Protein AF-A0A537J979-F1 (afdb_monomer)

Mean predicted aligned error: 10.22 Å

InterPro domains:
  IPR003607 HD/PDEase domain [SM00471] (38-173)
  IPR003607 HD/PDEase domain [cd00077] (43-182)
  IPR037522 HD-GYP domain [PF13487] (42-195)
  IPR037522 HD-GYP domain [PS51832] (20-208)
  IPR052020 Cyclic di-GMP and 3'3'-cGAMP-specific phosphodiesterases [PTHR45228] (37-205)

Radius of gyration: 20.62 Å; Cα contacts (8 Å, |Δi|>4): 229; chains: 1; bounding box: 74×44×61 Å

Sequence (208 aa):
MSSQHRKHREVADPQRDDSELDQPDLAEDIKHPVFSLEDEEMWLHNHGVVALTLRLARAVGMKEEELIHVRRGAFLHDIGMVGVPDEIIFKPDQLTEQEWGIVRRHPVFALDLLTTTGALTPALDIPYCHHEKWDGTGYPRGLKGEQIPLAARVFAVVDVWCALRSARPHRAAWSVEEAREYVYHHAGTHFDPRIVEVFLAMVSEEGS

pLDDT: mean 80.19, std 23.38, range [30.36, 98.75]

Structure (mmCIF, N/CA/C/O backbone):
data_AF-A0A537J979-F1
#
_entry.id   AF-A0A537J979-F1
#
loop_
_atom_site.group_PDB
_atom_site.id
_atom_site.type_symbol
_atom_site.label_atom_id
_atom_site.label_alt_id
_atom_site.label_comp_id
_atom_site.label_asym_id
_atom_site.label_entity_id
_atom_site.label_seq_id
_atom_site.pdbx_PDB_ins_code
_atom_site.Cartn_x
_atom_site.Cartn_y
_atom_site.Cartn_z
_atom_site.occupancy
_atom_site.B_iso_or_equiv
_atom_site.auth_seq_id
_atom_site.auth_comp_id
_atom_site.auth_asym_id
_atom_site.auth_atom_id
_atom_site.pdbx_PDB_model_num
ATOM 1 N N . MET A 1 1 ? 55.749 -16.249 41.367 1.00 39.12 1 MET A N 1
ATOM 2 C CA . MET A 1 1 ? 54.977 -17.464 41.023 1.00 39.12 1 MET A CA 1
ATOM 3 C C . MET A 1 1 ? 53.509 -17.153 41.299 1.00 39.12 1 MET A C 1
ATOM 5 O O . MET A 1 1 ? 53.069 -17.290 42.424 1.00 39.12 1 MET A O 1
ATOM 9 N N . SER A 1 2 ? 52.857 -16.340 40.468 1.00 35.66 2 SER A N 1
ATOM 10 C CA . SER A 1 2 ? 52.092 -16.735 39.273 1.00 35.66 2 SER A CA 1
ATOM 11 C C . SER A 1 2 ? 51.080 -17.846 39.565 1.00 35.66 2 SER A C 1
ATOM 13 O O . SER A 1 2 ? 51.447 -19.015 39.586 1.00 35.66 2 SER A O 1
ATOM 15 N N . SER A 1 3 ? 49.818 -17.475 39.786 1.00 34.44 3 SER A N 1
ATOM 16 C CA . SER A 1 3 ? 48.687 -18.363 39.522 1.00 34.44 3 SER A CA 1
ATOM 17 C C . SER A 1 3 ? 47.476 -17.527 39.124 1.00 34.44 3 SER A C 1
ATOM 19 O O . SER A 1 3 ? 46.943 -16.728 39.893 1.00 34.44 3 SER A O 1
ATOM 21 N N . GLN A 1 4 ? 47.134 -17.668 37.851 1.00 34.38 4 GLN A N 1
ATOM 22 C CA . GLN A 1 4 ? 46.054 -17.016 37.136 1.00 34.38 4 GLN A CA 1
ATOM 23 C C . GLN A 1 4 ? 44.709 -17.544 37.648 1.00 34.38 4 GLN A C 1
ATOM 25 O O . GLN A 1 4 ? 44.438 -18.736 37.536 1.00 34.38 4 GLN A O 1
ATOM 30 N N . HIS A 1 5 ? 43.829 -16.667 38.133 1.00 36.22 5 HIS A N 1
ATOM 31 C CA . HIS A 1 5 ? 42.400 -16.978 38.156 1.00 36.22 5 HIS A CA 1
ATOM 32 C C . HIS A 1 5 ? 41.824 -16.658 36.777 1.00 36.22 5 HIS A C 1
ATOM 34 O O . HIS A 1 5 ? 41.672 -15.508 36.363 1.00 36.22 5 HIS A O 1
ATOM 40 N N . ARG A 1 6 ? 41.630 -17.741 36.027 1.00 36.75 6 ARG A N 1
ATOM 41 C CA . ARG A 1 6 ? 41.100 -17.807 34.670 1.00 36.75 6 ARG A CA 1
ATOM 42 C C . ARG A 1 6 ? 39.688 -17.214 34.666 1.00 36.75 6 ARG A C 1
ATOM 44 O O . ARG A 1 6 ? 38.816 -17.695 35.382 1.00 36.75 6 ARG A O 1
ATOM 51 N N . LYS A 1 7 ? 39.477 -16.180 33.849 1.00 36.34 7 LYS A N 1
ATOM 52 C CA . LYS A 1 7 ? 38.147 -15.673 33.493 1.00 36.34 7 LYS A CA 1
ATOM 53 C C . LYS A 1 7 ? 37.313 -16.846 32.971 1.00 36.34 7 LYS A C 1
ATOM 55 O O . LYS A 1 7 ? 37.733 -17.503 32.016 1.00 36.34 7 LYS A O 1
ATOM 60 N N . HIS A 1 8 ? 36.161 -17.102 33.587 1.00 33.25 8 HIS A N 1
ATOM 61 C CA . HIS A 1 8 ? 35.121 -17.917 32.973 1.00 33.25 8 HIS A CA 1
ATOM 62 C C . HIS A 1 8 ? 34.686 -17.193 31.698 1.00 33.25 8 HIS A C 1
ATOM 64 O O . HIS A 1 8 ? 34.059 -16.139 31.741 1.00 33.25 8 HIS A O 1
ATOM 70 N N . ARG A 1 9 ? 35.138 -17.718 30.561 1.00 33.00 9 ARG A N 1
ATOM 71 C CA . ARG A 1 9 ? 34.639 -17.367 29.239 1.00 33.00 9 ARG A CA 1
ATOM 72 C C . ARG A 1 9 ? 33.310 -18.096 29.125 1.00 33.00 9 ARG A C 1
ATOM 74 O O . ARG A 1 9 ? 33.301 -19.320 29.022 1.00 33.00 9 ARG A O 1
ATOM 81 N N . GLU A 1 10 ? 32.226 -17.349 29.269 1.00 33.56 10 GLU A N 1
ATOM 82 C CA . GLU A 1 10 ? 30.882 -17.826 28.982 1.00 33.56 10 GLU A CA 1
ATOM 83 C C . GLU A 1 10 ? 30.890 -18.352 27.545 1.00 33.56 10 GLU A C 1
ATOM 85 O O . GLU A 1 10 ? 31.301 -17.667 26.604 1.00 33.56 10 GLU A O 1
ATOM 90 N N . VAL A 1 11 ? 30.620 -19.646 27.423 1.00 36.25 11 VAL A N 1
ATOM 91 C CA . VAL A 1 11 ? 30.586 -20.350 26.150 1.00 36.25 11 VAL A CA 1
ATOM 92 C C . VAL A 1 11 ? 29.282 -19.919 25.498 1.00 36.25 11 VAL A C 1
ATOM 94 O O . VAL A 1 11 ? 28.222 -20.162 26.062 1.00 36.25 11 VAL A O 1
ATOM 97 N N . ALA A 1 12 ? 29.377 -19.226 24.362 1.00 37.94 12 ALA A N 1
ATOM 98 C CA . ALA A 1 12 ? 28.220 -18.898 23.545 1.00 37.94 12 ALA A CA 1
ATOM 99 C C . ALA A 1 12 ? 27.468 -20.195 23.223 1.00 37.94 12 ALA A C 1
ATOM 101 O O . ALA A 1 12 ? 28.061 -21.134 22.686 1.00 37.94 12 ALA A O 1
ATOM 102 N N . ASP A 1 13 ? 26.201 -20.244 23.623 1.00 32.50 13 ASP A N 1
ATOM 103 C CA . ASP A 1 13 ? 25.286 -21.340 23.344 1.00 32.50 13 ASP A CA 1
ATOM 104 C C . ASP A 1 13 ? 25.097 -21.454 21.819 1.00 32.50 13 ASP A C 1
ATOM 106 O O . ASP A 1 13 ? 24.607 -20.506 21.200 1.00 32.50 13 ASP A O 1
ATOM 110 N N . PRO A 1 14 ? 25.515 -22.562 21.180 1.00 34.84 14 PRO A N 1
ATOM 111 C CA . PRO A 1 14 ? 25.447 -22.725 19.731 1.00 34.84 14 PRO A CA 1
ATOM 112 C C . PRO A 1 14 ? 24.029 -23.065 19.236 1.00 34.84 14 PRO A C 1
ATOM 114 O O . PRO A 1 14 ? 23.877 -23.480 18.089 1.00 34.84 14 PRO A O 1
ATOM 117 N N . GLN A 1 15 ? 23.003 -22.918 20.084 1.00 33.81 15 GLN A N 1
ATOM 118 C CA . GLN A 1 15 ? 21.596 -23.142 19.745 1.00 33.81 15 GLN A CA 1
ATOM 119 C C . GLN A 1 15 ? 20.701 -21.915 19.973 1.00 33.81 15 GLN A C 1
ATOM 121 O O . GLN A 1 15 ? 19.491 -22.073 20.139 1.00 33.81 15 GLN A O 1
ATOM 126 N N . ARG A 1 16 ? 21.251 -20.690 19.947 1.00 37.56 16 ARG A N 1
ATOM 127 C CA . ARG A 1 16 ? 20.397 -19.522 19.693 1.00 37.56 16 ARG A CA 1
ATOM 128 C C . ARG A 1 16 ? 19.875 -19.623 18.267 1.00 37.56 16 ARG A C 1
ATOM 130 O O . ARG A 1 16 ? 20.612 -19.486 17.298 1.00 37.56 16 ARG A O 1
ATOM 137 N N . ASP A 1 17 ? 18.607 -19.980 18.191 1.00 30.36 17 ASP A N 1
ATOM 138 C CA . ASP A 1 17 ? 17.807 -19.954 16.989 1.00 30.36 17 ASP A CA 1
ATOM 139 C C . ASP A 1 17 ? 17.636 -18.489 16.565 1.00 30.36 17 ASP A C 1
ATOM 141 O O . ASP A 1 17 ? 16.777 -17.778 17.076 1.00 30.36 17 ASP A O 1
ATOM 145 N N . ASP A 1 18 ? 18.504 -18.023 15.668 1.00 31.92 18 ASP A N 1
ATOM 146 C CA . ASP A 1 18 ? 18.445 -16.682 15.072 1.00 31.92 18 ASP A CA 1
ATOM 147 C C . ASP A 1 18 ? 17.274 -16.545 14.056 1.00 31.92 18 ASP A C 1
ATOM 149 O O . ASP A 1 18 ? 17.246 -15.604 13.264 1.00 31.92 18 ASP A O 1
ATOM 153 N N . SER A 1 19 ? 16.307 -17.480 14.035 1.00 33.06 19 SER A N 1
ATOM 154 C CA . SER A 1 19 ? 15.141 -17.449 13.132 1.00 33.06 19 SER A CA 1
ATOM 155 C C . SER A 1 19 ? 13.975 -16.575 13.607 1.00 33.06 19 SER A C 1
ATOM 157 O O . SER A 1 19 ? 13.071 -16.296 12.820 1.00 33.06 19 SER A O 1
ATOM 159 N N . GLU A 1 20 ? 14.032 -16.036 14.826 1.00 30.78 20 GLU A N 1
ATOM 160 C CA . GLU A 1 20 ? 13.250 -14.858 15.219 1.00 30.78 20 GLU A CA 1
ATOM 161 C C . GLU A 1 20 ? 14.076 -13.589 14.966 1.00 30.78 20 GLU A C 1
ATOM 163 O O . GLU A 1 20 ? 14.416 -12.830 15.874 1.00 30.78 20 GLU A O 1
ATOM 168 N N . LEU A 1 21 ? 14.404 -13.337 13.696 1.00 32.88 21 LEU A N 1
ATOM 169 C CA . LEU A 1 21 ? 14.590 -11.963 13.242 1.00 32.88 21 LEU A CA 1
ATOM 170 C C . LEU A 1 21 ? 13.242 -11.271 13.420 1.00 32.88 21 LEU A C 1
ATOM 172 O O . LEU A 1 21 ? 12.380 -11.381 12.551 1.00 32.88 21 LEU A O 1
ATOM 176 N N . ASP A 1 22 ? 13.081 -10.676 14.604 1.00 33.38 22 ASP A N 1
ATOM 177 C CA . ASP A 1 22 ? 12.155 -9.617 14.999 1.00 33.38 22 ASP A CA 1
ATOM 178 C C . ASP A 1 22 ? 11.393 -9.102 13.776 1.00 33.38 22 ASP A C 1
ATOM 180 O O . ASP A 1 22 ? 11.873 -8.230 13.048 1.00 33.38 22 ASP A O 1
ATOM 184 N N . GLN A 1 23 ? 10.272 -9.757 13.448 1.00 36.69 23 GLN A N 1
ATOM 185 C CA . GLN A 1 23 ? 9.458 -9.343 12.317 1.00 36.69 23 GLN A CA 1
ATOM 186 C C . GLN A 1 23 ? 8.954 -7.964 12.713 1.00 36.69 23 GLN A C 1
ATOM 188 O O . GLN A 1 23 ? 8.182 -7.897 13.672 1.00 36.69 23 GLN A O 1
ATOM 193 N N . PRO A 1 24 ? 9.357 -6.865 12.048 1.00 38.88 24 PRO A N 1
ATOM 194 C CA . PRO A 1 24 ? 8.666 -5.623 12.296 1.00 38.88 24 PRO A CA 1
ATOM 195 C C . PRO A 1 24 ? 7.226 -5.910 11.886 1.00 38.88 24 PRO A C 1
ATOM 197 O O . PRO A 1 24 ? 6.953 -6.191 10.713 1.00 38.88 24 PRO A O 1
ATOM 200 N N . ASP A 1 25 ? 6.313 -5.931 12.855 1.00 40.84 25 ASP A N 1
ATOM 201 C CA . ASP A 1 25 ? 4.906 -5.823 12.536 1.00 40.84 25 ASP A CA 1
ATOM 202 C C . ASP A 1 25 ? 4.795 -4.470 11.843 1.00 40.84 25 ASP A C 1
ATOM 204 O O . ASP A 1 25 ? 4.793 -3.425 12.485 1.00 40.84 25 ASP A O 1
ATOM 208 N N . LEU A 1 26 ? 4.793 -4.478 10.508 1.00 43.28 26 LEU A N 1
ATOM 209 C CA . LEU A 1 26 ? 4.635 -3.285 9.681 1.00 43.28 26 LEU A CA 1
ATOM 210 C C . LEU A 1 26 ? 3.313 -2.564 10.015 1.00 43.28 26 LEU A C 1
ATOM 212 O O . LEU A 1 26 ? 3.092 -1.454 9.546 1.00 43.28 26 LEU A O 1
ATOM 216 N N . ALA A 1 27 ? 2.434 -3.155 10.839 1.00 39.22 27 ALA A N 1
ATOM 217 C CA . ALA A 1 27 ? 1.344 -2.433 11.474 1.00 39.22 27 ALA A CA 1
ATOM 218 C C . ALA A 1 27 ? 1.833 -1.382 12.489 1.00 39.22 27 ALA A C 1
ATOM 220 O O . ALA A 1 27 ? 1.278 -0.293 12.499 1.00 39.22 27 ALA A O 1
ATOM 221 N N . GLU A 1 28 ? 2.887 -1.613 13.285 1.00 37.78 28 GLU A N 1
ATOM 222 C CA . GLU A 1 28 ? 3.442 -0.603 14.212 1.00 37.78 28 GLU A CA 1
ATOM 223 C C . GLU A 1 28 ? 3.955 0.654 13.497 1.00 37.78 28 GLU A C 1
ATOM 225 O O . GLU A 1 28 ? 4.017 1.738 14.086 1.00 37.78 28 GLU A O 1
ATOM 230 N N . ASP A 1 29 ? 4.240 0.532 12.200 1.00 43.81 29 ASP A N 1
ATOM 231 C CA . ASP A 1 29 ? 4.679 1.623 11.342 1.00 43.81 29 ASP A CA 1
ATOM 232 C C . ASP A 1 29 ? 3.579 2.662 11.040 1.00 43.81 29 ASP A C 1
ATOM 234 O O . ASP A 1 29 ? 3.899 3.711 10.477 1.00 43.81 29 ASP A O 1
ATOM 238 N N . ILE A 1 30 ? 2.343 2.444 11.514 1.00 43.75 30 ILE A N 1
ATOM 239 C CA . ILE A 1 30 ? 1.224 3.402 11.455 1.00 43.75 30 ILE A CA 1
ATOM 240 C C . ILE A 1 30 ? 1.407 4.593 12.435 1.00 43.75 30 ILE A C 1
ATOM 242 O O . ILE A 1 30 ? 0.641 5.557 12.433 1.00 43.75 30 ILE A O 1
ATOM 246 N N . LYS A 1 31 ? 2.451 4.577 13.275 1.00 38.97 31 LYS A N 1
ATOM 247 C CA . LYS A 1 31 ? 2.727 5.635 14.266 1.00 38.97 31 LYS A CA 1
ATOM 248 C C . LYS A 1 31 ? 3.370 6.924 13.732 1.00 38.97 31 LYS A C 1
ATOM 250 O O . LYS A 1 31 ? 3.677 7.795 14.542 1.00 38.97 31 LYS A O 1
ATOM 255 N N . HIS A 1 32 ? 3.566 7.098 12.424 1.00 43.00 32 HIS A N 1
ATOM 256 C CA . HIS A 1 32 ? 3.989 8.395 11.875 1.00 43.00 32 HIS A CA 1
ATOM 257 C C . HIS A 1 32 ? 3.046 8.891 10.768 1.00 43.00 32 HIS A C 1
ATOM 259 O O . HIS A 1 32 ? 2.531 8.090 9.996 1.00 43.00 32 HIS A O 1
ATOM 265 N N . PRO A 1 33 ? 2.730 10.199 10.758 1.00 43.09 33 PRO A N 1
ATOM 266 C CA . PRO A 1 33 ? 1.351 10.655 10.738 1.00 43.09 33 PRO A CA 1
ATOM 267 C C . PRO A 1 33 ? 0.894 11.052 9.340 1.00 43.09 33 PRO A C 1
ATOM 269 O O . PRO A 1 33 ? 1.515 11.858 8.657 1.00 43.09 33 PRO A O 1
ATOM 272 N N . VAL A 1 34 ? -0.307 10.610 8.995 1.00 43.41 34 VAL A N 1
ATOM 273 C CA . VAL A 1 34 ? -1.046 11.055 7.809 1.00 43.41 34 VAL A CA 1
ATOM 274 C C . VAL A 1 34 ? -1.435 12.549 7.871 1.00 43.41 34 VAL A C 1
ATOM 276 O O . VAL A 1 34 ? -1.883 13.115 6.878 1.00 43.41 34 VAL A O 1
ATOM 279 N N . PHE A 1 35 ? -1.237 13.239 9.004 1.00 39.31 35 PHE A N 1
ATOM 280 C CA . PHE A 1 35 ? -1.737 14.608 9.215 1.00 39.31 35 PHE A CA 1
ATOM 281 C C . PHE A 1 35 ? -0.750 15.591 9.857 1.00 39.31 35 PHE A C 1
ATOM 283 O O . PHE A 1 35 ? -1.158 16.451 10.632 1.00 39.31 35 PHE A O 1
ATOM 290 N N . SER A 1 36 ? 0.531 15.539 9.489 1.00 34.84 36 SER A N 1
ATOM 291 C CA . SER A 1 36 ? 1.443 16.671 9.713 1.00 34.84 36 SER A CA 1
ATOM 292 C C . SER A 1 36 ? 1.790 17.324 8.374 1.00 34.84 36 SER A C 1
ATOM 294 O O . SER A 1 36 ? 2.710 16.916 7.672 1.00 34.84 36 SER A O 1
ATOM 296 N N . LEU A 1 37 ? 1.026 18.353 7.987 1.00 35.94 37 LEU A N 1
ATOM 297 C CA . LEU A 1 37 ? 1.281 19.147 6.769 1.00 35.94 37 LEU A CA 1
ATOM 298 C C . LEU A 1 37 ? 2.615 19.921 6.821 1.00 35.94 37 LEU A C 1
ATOM 300 O O . LEU A 1 37 ? 2.995 20.544 5.831 1.00 35.94 37 LEU A O 1
ATOM 304 N N . GLU A 1 38 ? 3.298 19.894 7.965 1.00 41.00 38 GLU A N 1
ATOM 305 C CA . GLU A 1 38 ? 4.534 20.626 8.239 1.00 41.00 38 GLU A CA 1
ATOM 306 C C . GLU A 1 38 ? 5.792 19.746 8.104 1.00 41.00 38 GLU A C 1
ATOM 308 O O . GLU A 1 38 ? 6.901 20.277 8.126 1.00 41.00 38 GLU A O 1
ATOM 313 N N . ASP A 1 39 ? 5.645 18.430 7.890 1.00 49.09 39 ASP A N 1
ATOM 314 C CA . ASP A 1 39 ? 6.780 17.512 7.752 1.00 49.09 39 ASP A CA 1
ATOM 315 C C . ASP A 1 39 ? 7.273 17.423 6.296 1.00 49.09 39 ASP A C 1
ATOM 317 O O . ASP A 1 39 ? 6.718 16.726 5.443 1.00 49.09 39 ASP A O 1
ATOM 321 N N . GLU A 1 40 ? 8.378 18.111 6.004 1.00 43.41 40 GLU A N 1
ATOM 322 C CA . GLU A 1 40 ? 9.091 18.059 4.715 1.00 43.41 40 GLU A CA 1
ATOM 323 C C . GLU A 1 40 ? 9.508 16.620 4.335 1.00 43.41 40 GLU A C 1
ATOM 325 O O . GLU A 1 40 ? 9.496 16.240 3.161 1.00 43.41 40 GLU A O 1
ATOM 330 N N . GLU A 1 41 ? 9.780 15.785 5.341 1.00 50.00 41 GLU A N 1
ATOM 331 C CA . GLU A 1 41 ? 10.099 14.363 5.194 1.00 50.00 41 GLU A CA 1
ATOM 332 C C . GLU A 1 41 ? 8.903 13.546 4.665 1.00 50.00 41 GLU A C 1
ATOM 334 O O . GLU A 1 41 ? 9.082 12.697 3.791 1.00 50.00 41 GLU A O 1
ATOM 339 N N . MET A 1 42 ? 7.669 13.870 5.083 1.00 51.06 42 MET A N 1
ATOM 340 C CA . MET A 1 42 ? 6.432 13.267 4.561 1.00 51.06 42 MET A CA 1
ATOM 341 C C . MET A 1 42 ? 6.205 13.652 3.096 1.00 51.06 42 MET A C 1
ATOM 343 O O . MET A 1 42 ? 5.817 12.818 2.276 1.00 51.06 42 MET A O 1
ATOM 347 N N . TRP A 1 43 ? 6.448 14.917 2.746 1.00 49.28 43 TRP A N 1
ATOM 348 C CA . TRP A 1 43 ? 6.293 15.388 1.371 1.00 49.28 43 TRP A CA 1
ATOM 349 C C . TRP A 1 43 ? 7.271 14.662 0.439 1.00 49.28 43 TRP A C 1
ATOM 351 O O . TRP A 1 43 ? 6.859 14.128 -0.593 1.00 49.28 43 TRP A O 1
ATOM 361 N N . LEU A 1 44 ? 8.543 14.552 0.833 1.00 50.6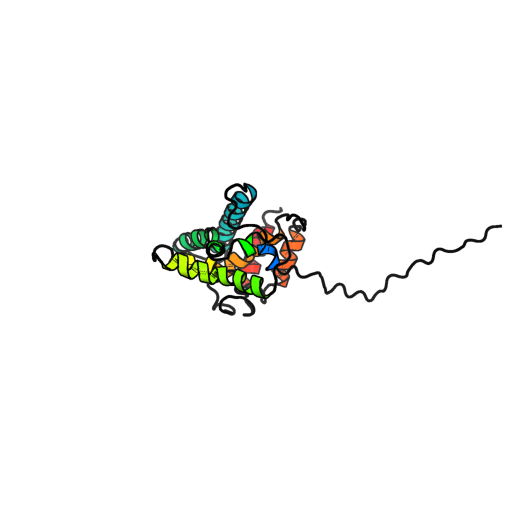9 44 LEU A N 1
ATOM 362 C CA . LEU A 1 44 ? 9.544 13.812 0.066 1.00 50.69 44 LEU A CA 1
ATOM 363 C C . LEU A 1 44 ? 9.217 12.311 -0.014 1.00 50.69 44 LEU A C 1
ATOM 365 O O . LEU A 1 44 ? 9.356 11.718 -1.086 1.00 50.69 44 LEU A O 1
ATOM 369 N N . HIS A 1 45 ? 8.728 11.718 1.080 1.00 62.53 45 HIS A N 1
ATOM 370 C CA . HIS A 1 45 ? 8.306 10.319 1.134 1.00 62.53 45 HIS A CA 1
ATOM 371 C C . HIS A 1 45 ? 7.137 10.040 0.183 1.00 62.53 45 HIS A C 1
ATOM 373 O O . HIS A 1 45 ? 7.265 9.196 -0.700 1.00 62.53 45 HIS A O 1
ATOM 379 N N . ASN A 1 46 ? 6.045 10.805 0.262 1.00 62.59 46 ASN A N 1
ATOM 380 C CA . ASN A 1 46 ? 4.879 10.615 -0.605 1.00 62.59 46 ASN A CA 1
ATOM 381 C C . ASN A 1 46 ? 5.211 10.834 -2.087 1.00 62.59 46 ASN A C 1
ATOM 383 O O . ASN A 1 46 ? 4.748 10.076 -2.940 1.00 62.59 46 ASN A O 1
ATOM 387 N N . HIS A 1 47 ? 6.044 11.823 -2.428 1.00 68.69 47 HIS A N 1
ATOM 388 C CA . HIS A 1 47 ? 6.464 12.019 -3.823 1.00 68.69 47 HIS A CA 1
ATOM 389 C C . HIS A 1 47 ? 7.400 10.914 -4.317 1.00 68.69 47 HIS A C 1
ATOM 391 O O . HIS A 1 47 ? 7.251 10.466 -5.457 1.00 68.69 47 HIS A O 1
ATOM 397 N N . GLY A 1 48 ? 8.317 10.437 -3.472 1.00 82.56 48 GLY A N 1
ATOM 398 C CA . GLY A 1 48 ? 9.199 9.311 -3.781 1.00 82.56 48 GLY A CA 1
ATOM 399 C C . GLY A 1 48 ? 8.425 8.008 -3.993 1.00 82.56 48 GLY A C 1
ATOM 400 O O . GLY A 1 48 ? 8.597 7.351 -5.021 1.00 82.56 48 GLY A O 1
ATOM 401 N N . VAL A 1 49 ? 7.507 7.690 -3.077 1.00 88.94 49 VAL A N 1
ATOM 402 C CA . VAL A 1 49 ? 6.611 6.526 -3.144 1.00 88.94 49 VAL A CA 1
ATOM 403 C C . VAL A 1 49 ? 5.760 6.578 -4.411 1.00 88.94 49 VAL A C 1
ATOM 405 O O . VAL A 1 49 ? 5.705 5.603 -5.162 1.00 88.94 49 VAL A O 1
ATOM 408 N N . VAL A 1 50 ? 5.140 7.722 -4.719 1.00 93.06 50 VAL A N 1
ATOM 409 C CA . VAL A 1 50 ? 4.326 7.882 -5.935 1.00 93.06 50 VAL A CA 1
ATOM 410 C C . VAL A 1 50 ? 5.173 7.700 -7.197 1.00 93.06 50 VAL A C 1
ATOM 412 O O . VAL A 1 50 ? 4.762 6.981 -8.111 1.00 93.06 50 VAL A O 1
ATOM 415 N N . ALA A 1 51 ? 6.352 8.321 -7.273 1.00 92.62 51 ALA A N 1
ATOM 416 C CA . ALA A 1 51 ? 7.224 8.214 -8.441 1.00 92.62 51 ALA A CA 1
ATOM 417 C C . ALA A 1 51 ? 7.689 6.768 -8.678 1.00 92.62 51 ALA A C 1
ATOM 419 O O . ALA A 1 51 ? 7.597 6.267 -9.804 1.00 92.62 51 ALA A O 1
ATOM 420 N N . LEU A 1 52 ? 8.122 6.083 -7.616 1.00 94.38 52 LEU A N 1
ATOM 421 C CA . LEU A 1 52 ? 8.572 4.696 -7.676 1.00 94.38 52 LEU A CA 1
ATOM 422 C C . LEU A 1 52 ? 7.420 3.741 -8.021 1.00 94.38 52 LEU A C 1
ATOM 424 O O . LEU A 1 52 ? 7.582 2.880 -8.887 1.00 94.38 52 LEU A O 1
ATOM 428 N N . THR A 1 53 ? 6.230 3.964 -7.452 1.00 97.38 53 THR A N 1
ATOM 429 C CA . THR A 1 53 ? 5.001 3.226 -7.792 1.00 97.38 53 THR A CA 1
ATOM 430 C C . THR A 1 53 ? 4.686 3.340 -9.275 1.00 97.38 53 THR A C 1
ATOM 432 O O . THR A 1 53 ? 4.447 2.334 -9.934 1.00 97.38 53 THR A O 1
ATOM 435 N N . LEU A 1 54 ? 4.715 4.551 -9.840 1.00 97.62 54 LEU A N 1
ATOM 436 C CA . LEU A 1 54 ? 4.418 4.755 -11.259 1.00 97.62 54 LEU A CA 1
ATOM 437 C C . LEU A 1 54 ? 5.463 4.128 -12.179 1.00 97.62 54 LEU A C 1
ATOM 439 O O . LEU A 1 54 ? 5.123 3.662 -13.267 1.00 97.62 54 LEU A O 1
ATOM 443 N N . ARG A 1 55 ? 6.733 4.122 -11.771 1.00 97.00 55 ARG A N 1
ATOM 444 C CA . ARG A 1 55 ? 7.790 3.455 -12.531 1.00 97.00 55 ARG A CA 1
ATOM 445 C C . ARG A 1 55 ? 7.601 1.939 -12.522 1.00 97.00 55 ARG A C 1
ATOM 447 O O . ARG A 1 55 ? 7.629 1.337 -13.593 1.00 97.00 55 ARG A O 1
ATOM 454 N N . LEU A 1 56 ? 7.331 1.347 -11.357 1.00 98.19 56 LEU A N 1
ATOM 455 C CA . LEU A 1 56 ? 7.047 -0.083 -11.248 1.00 98.19 56 LEU A CA 1
ATOM 456 C C . LEU A 1 56 ? 5.775 -0.459 -12.019 1.00 98.19 56 LEU A C 1
ATOM 458 O O . LEU A 1 56 ? 5.792 -1.416 -12.784 1.00 98.19 56 LEU A O 1
ATOM 462 N N . ALA A 1 57 ? 4.706 0.334 -11.900 1.00 98.25 57 ALA A N 1
ATOM 463 C CA . ALA A 1 57 ? 3.450 0.146 -12.629 1.00 98.25 57 ALA A CA 1
ATOM 464 C C . ALA A 1 57 ? 3.663 0.074 -14.152 1.00 98.25 57 ALA A C 1
ATOM 466 O O . ALA A 1 57 ? 3.109 -0.799 -14.821 1.00 98.25 57 ALA A O 1
ATOM 467 N N . ARG A 1 58 ? 4.511 0.953 -14.707 1.00 98.06 58 ARG A N 1
ATOM 468 C CA . ARG A 1 58 ? 4.906 0.893 -16.124 1.00 98.06 58 ARG A CA 1
ATOM 469 C C . ARG A 1 58 ? 5.685 -0.370 -16.450 1.00 98.06 58 ARG A C 1
ATOM 471 O O . ARG A 1 58 ? 5.394 -1.017 -17.451 1.00 98.06 58 ARG A O 1
ATOM 478 N N . ALA A 1 59 ? 6.660 -0.721 -15.614 1.00 97.69 59 ALA A N 1
ATOM 479 C CA . ALA A 1 59 ? 7.509 -1.888 -15.828 1.00 97.69 59 ALA A CA 1
ATOM 480 C C . ALA A 1 59 ? 6.711 -3.204 -15.818 1.00 97.69 59 ALA A C 1
ATOM 482 O O . ALA A 1 59 ? 7.037 -4.119 -16.569 1.00 97.69 59 ALA A O 1
ATOM 483 N N . VAL A 1 60 ? 5.625 -3.280 -15.039 1.00 97.38 60 VAL A N 1
ATOM 484 C CA . VAL A 1 60 ? 4.708 -4.436 -15.030 1.00 97.38 60 VAL A CA 1
ATOM 485 C C . VAL A 1 60 ? 3.630 -4.382 -16.127 1.00 97.38 60 VAL A C 1
ATOM 487 O O . VAL A 1 60 ? 2.790 -5.276 -16.204 1.00 97.38 60 VAL A O 1
ATOM 490 N N . GLY A 1 61 ? 3.648 -3.362 -16.993 1.00 97.00 61 GLY A N 1
ATOM 491 C CA . GLY A 1 61 ? 2.816 -3.289 -18.197 1.00 97.00 61 GLY A CA 1
ATOM 492 C C . GLY A 1 61 ? 1.471 -2.568 -18.055 1.00 97.00 61 GLY A C 1
ATOM 493 O O . GLY A 1 61 ? 0.614 -2.740 -18.924 1.00 97.00 61 GLY A O 1
ATOM 494 N N . MET A 1 62 ? 1.257 -1.764 -17.006 1.00 97.69 62 MET A N 1
ATOM 495 C CA . MET A 1 62 ? 0.051 -0.926 -16.902 1.00 97.69 62 MET A CA 1
ATOM 496 C C . MET A 1 62 ? 0.042 0.172 -17.972 1.00 97.69 62 MET A C 1
ATOM 498 O O . MET A 1 62 ? 1.081 0.751 -18.300 1.00 97.69 62 MET A O 1
ATOM 502 N N . LYS A 1 63 ? -1.139 0.489 -18.511 1.00 96.44 63 LYS A N 1
ATOM 503 C CA . LYS A 1 63 ? -1.291 1.513 -19.554 1.00 96.44 63 LYS A CA 1
ATOM 504 C C . LYS A 1 63 ? -1.238 2.911 -18.948 1.00 96.44 63 LYS A C 1
ATOM 506 O O . LYS A 1 63 ? -1.733 3.133 -17.847 1.00 96.44 63 LYS A O 1
ATOM 511 N N . GLU A 1 64 ? -0.747 3.893 -19.706 1.00 92.50 64 GLU A N 1
ATOM 512 C CA . GLU A 1 64 ? -0.682 5.298 -19.256 1.00 92.50 64 GLU A CA 1
ATOM 513 C C . GLU A 1 64 ? -2.045 5.859 -18.810 1.00 92.50 64 GLU A C 1
ATOM 515 O O . GLU A 1 64 ? -2.116 6.656 -17.877 1.00 92.50 64 GLU A O 1
ATOM 520 N N . GLU A 1 65 ? -3.136 5.400 -19.428 1.00 93.19 65 GLU A N 1
ATOM 521 C CA . GLU A 1 65 ? -4.508 5.767 -19.057 1.00 93.19 65 GLU A CA 1
ATOM 522 C C . GLU A 1 65 ? -4.885 5.315 -17.636 1.00 93.19 65 GLU A C 1
ATOM 524 O O . GLU A 1 65 ? -5.673 5.979 -16.972 1.00 93.19 65 GLU A O 1
ATOM 529 N N . GLU A 1 66 ? -4.304 4.220 -17.141 1.00 93.31 66 GLU A N 1
ATOM 530 C CA . GLU A 1 66 ? -4.539 3.690 -15.792 1.00 93.31 66 GLU A CA 1
ATOM 531 C C . GLU A 1 66 ? -3.641 4.390 -14.757 1.00 93.31 66 GLU A C 1
ATOM 533 O O . GLU A 1 66 ? -4.015 4.560 -13.594 1.00 93.31 66 GLU A O 1
ATOM 538 N N . LEU A 1 67 ? -2.466 4.870 -15.179 1.00 96.12 67 LEU A N 1
ATOM 539 C CA . LEU A 1 67 ? -1.467 5.466 -14.289 1.00 96.12 67 LEU A CA 1
ATOM 540 C C . LEU A 1 67 ? -1.931 6.757 -13.615 1.00 96.12 67 LEU A C 1
ATOM 542 O O . LEU A 1 67 ? -1.466 7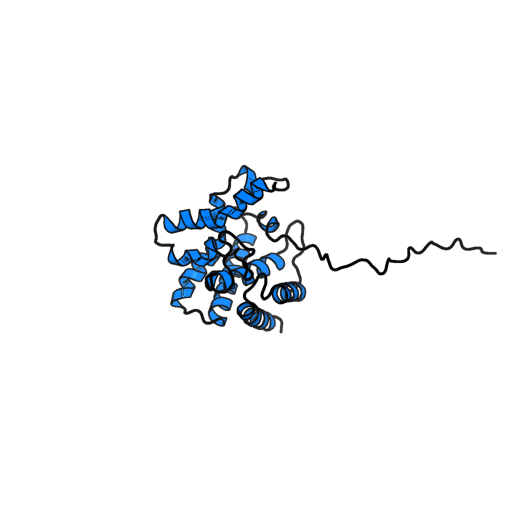.079 -12.522 1.00 96.12 67 LEU A O 1
ATOM 546 N N . ILE A 1 68 ? -2.867 7.497 -14.215 1.00 95.38 68 ILE A N 1
ATOM 547 C CA . ILE A 1 68 ? -3.477 8.659 -13.553 1.00 95.38 68 ILE A CA 1
ATOM 548 C C . ILE A 1 68 ? -4.185 8.257 -12.255 1.00 95.38 68 ILE A C 1
ATOM 550 O O . ILE A 1 68 ? -4.148 9.002 -11.271 1.00 95.38 68 ILE A O 1
ATOM 554 N N . HIS A 1 69 ? -4.804 7.079 -12.243 1.00 95.56 69 HIS A N 1
ATOM 555 C CA . HIS A 1 69 ? -5.520 6.540 -11.100 1.00 95.56 69 HIS A CA 1
ATOM 556 C C . HIS A 1 69 ? -4.567 5.903 -10.099 1.00 95.56 69 HIS A C 1
ATOM 558 O O . HIS A 1 69 ? -4.706 6.173 -8.912 1.00 95.56 69 HIS A O 1
ATOM 564 N N . VAL A 1 70 ? -3.532 5.200 -10.570 1.00 97.19 70 VAL A N 1
ATOM 565 C CA . VAL A 1 70 ? -2.423 4.724 -9.723 1.00 97.19 70 VAL A CA 1
ATOM 566 C C . VAL A 1 70 ? -1.770 5.889 -8.984 1.00 97.19 70 VAL A C 1
ATOM 568 O O . VAL A 1 70 ? -1.608 5.835 -7.772 1.00 97.19 70 VAL A O 1
ATOM 571 N N . ARG A 1 71 ? -1.459 6.989 -9.684 1.00 95.81 71 ARG A N 1
ATOM 572 C CA . ARG A 1 71 ? -0.852 8.184 -9.081 1.00 95.81 71 ARG A CA 1
ATOM 573 C C . ARG A 1 71 ? -1.720 8.759 -7.968 1.00 95.81 71 ARG A C 1
ATOM 575 O O . ARG A 1 71 ? -1.219 9.087 -6.900 1.00 95.81 71 ARG A O 1
ATOM 582 N N . ARG A 1 72 ? -3.015 8.924 -8.248 1.00 94.62 72 ARG A N 1
ATOM 583 C CA . ARG A 1 72 ? -3.981 9.460 -7.280 1.00 94.62 72 ARG A CA 1
ATOM 584 C C . ARG A 1 72 ? -4.153 8.513 -6.097 1.00 94.62 72 ARG A C 1
ATOM 586 O O . ARG A 1 72 ? -4.165 8.983 -4.972 1.00 94.62 72 ARG A O 1
ATOM 593 N N . GLY A 1 73 ? -4.253 7.213 -6.358 1.00 95.56 73 GLY A N 1
ATOM 594 C CA . GLY A 1 73 ? -4.405 6.189 -5.334 1.00 95.56 73 GLY A CA 1
ATOM 595 C C . GLY A 1 73 ? -3.188 6.111 -4.419 1.00 95.56 73 GLY A C 1
ATOM 596 O O . GLY A 1 73 ? -3.353 6.145 -3.213 1.00 95.56 73 GLY A O 1
ATOM 597 N N . ALA A 1 74 ? -1.978 6.112 -4.980 1.00 94.50 74 ALA A N 1
ATOM 598 C CA . ALA A 1 74 ? -0.730 6.137 -4.220 1.00 94.50 74 ALA A CA 1
ATOM 599 C C . ALA A 1 74 ? -0.604 7.396 -3.351 1.00 94.50 74 ALA A C 1
ATOM 601 O O . ALA A 1 74 ? -0.241 7.310 -2.186 1.00 94.50 74 ALA A O 1
ATOM 602 N N . PHE A 1 75 ? -0.959 8.569 -3.883 1.00 91.94 75 PHE A N 1
ATOM 603 C CA . PHE A 1 75 ? -0.945 9.812 -3.104 1.00 91.94 75 PHE A CA 1
ATOM 604 C C . PHE A 1 75 ? -1.974 9.815 -1.961 1.00 91.94 75 PHE A C 1
ATOM 606 O O . PHE A 1 75 ? -1.784 10.491 -0.958 1.00 91.94 75 PHE A O 1
ATOM 613 N N . LEU A 1 76 ? -3.076 9.082 -2.124 1.00 92.31 76 LEU A N 1
ATOM 614 C CA . LEU A 1 76 ? -4.199 9.039 -1.188 1.00 92.31 76 LEU A CA 1
ATOM 615 C C . LEU A 1 76 ? -4.270 7.728 -0.398 1.00 92.31 76 LEU A C 1
ATOM 617 O O . LEU A 1 76 ? -5.312 7.478 0.201 1.00 92.31 76 LEU A O 1
ATOM 621 N N . HIS A 1 77 ? -3.237 6.879 -0.422 1.00 93.19 77 HIS A N 1
ATOM 622 C CA . HIS A 1 77 ? -3.315 5.511 0.111 1.00 93.19 77 HIS A CA 1
ATOM 623 C C . HIS A 1 77 ? -3.821 5.488 1.561 1.00 93.19 77 HIS A C 1
ATOM 625 O O . HIS A 1 77 ? -4.720 4.722 1.898 1.00 93.19 77 HIS A O 1
ATOM 631 N N . ASP A 1 78 ? -3.364 6.462 2.338 1.00 92.50 78 ASP A N 1
ATOM 632 C CA . ASP A 1 78 ? -3.643 6.606 3.757 1.00 92.50 78 ASP A CA 1
ATOM 633 C C . ASP A 1 78 ? -4.742 7.625 4.096 1.00 92.50 78 ASP A C 1
ATOM 635 O O . ASP A 1 78 ? -5.037 7.865 5.266 1.00 92.50 78 ASP A O 1
ATOM 639 N N . ILE A 1 79 ? -5.422 8.212 3.099 1.00 90.88 79 ILE A N 1
ATOM 640 C CA . ILE A 1 79 ? -6.396 9.303 3.313 1.00 90.88 79 ILE A CA 1
ATOM 641 C C . ILE A 1 79 ? -7.502 8.950 4.316 1.00 90.88 79 ILE A C 1
ATOM 643 O O . ILE A 1 79 ? -8.052 9.824 4.980 1.00 90.88 79 ILE A O 1
ATOM 647 N N . GLY A 1 80 ? -7.835 7.667 4.449 1.00 92.44 80 GLY A N 1
ATOM 648 C CA . GLY A 1 80 ? -8.850 7.200 5.384 1.00 92.44 80 GLY A CA 1
ATOM 649 C C . GLY A 1 80 ? -8.467 7.342 6.856 1.00 92.44 80 GLY A C 1
ATOM 650 O O . GLY A 1 80 ? -9.335 7.214 7.716 1.00 92.44 80 GLY A O 1
ATOM 651 N N . MET A 1 81 ? -7.213 7.670 7.169 1.00 90.88 81 MET A N 1
ATOM 652 C CA . MET A 1 81 ? -6.790 7.950 8.539 1.00 90.88 81 MET A CA 1
ATOM 653 C C . MET A 1 81 ? -7.493 9.184 9.125 1.00 90.88 81 MET A C 1
ATOM 655 O O . MET A 1 81 ? -7.587 9.274 10.343 1.00 90.88 81 MET A O 1
ATOM 659 N N . VAL A 1 82 ? -8.125 10.051 8.306 1.00 89.50 82 VAL A N 1
ATOM 660 C CA . VAL A 1 82 ? -9.060 11.095 8.802 1.00 89.50 82 VAL A CA 1
ATOM 661 C C . VAL A 1 82 ? -10.214 10.526 9.629 1.00 89.50 82 VAL A C 1
ATOM 663 O O . VAL A 1 82 ? -10.843 11.249 10.395 1.00 89.50 82 VAL A O 1
ATOM 666 N N . GLY A 1 83 ? -10.564 9.257 9.405 1.00 89.94 83 GLY A N 1
ATOM 667 C CA . GLY A 1 83 ? -11.655 8.576 10.093 1.00 89.94 83 GLY A CA 1
ATOM 668 C C . GLY A 1 83 ? -11.238 7.931 11.414 1.00 89.94 83 GLY A C 1
ATOM 669 O O . GLY A 1 83 ? -12.097 7.411 12.127 1.00 89.94 83 GLY A O 1
ATOM 670 N N . VAL A 1 84 ? -9.942 7.930 11.741 1.00 91.00 84 VAL A N 1
ATOM 671 C CA . VAL A 1 84 ? -9.421 7.382 12.996 1.00 91.00 84 VAL A CA 1
ATOM 672 C C . VAL A 1 84 ? -9.423 8.493 14.061 1.00 91.00 84 VAL A C 1
ATOM 674 O O . VAL A 1 84 ? -8.983 9.601 13.768 1.00 91.00 84 VAL A O 1
ATOM 677 N N . PRO A 1 85 ? -9.910 8.242 15.292 1.00 92.00 85 PRO A N 1
ATOM 678 C CA . PRO A 1 85 ? -9.917 9.249 16.354 1.00 92.00 85 PRO A CA 1
ATOM 679 C C . PRO A 1 85 ? -8.519 9.779 16.707 1.00 92.00 85 PRO A C 1
ATOM 681 O O . PRO A 1 85 ? -7.587 8.993 16.895 1.00 92.00 85 PRO A O 1
ATOM 684 N N . ASP A 1 86 ? -8.407 11.094 16.913 1.00 88.25 86 ASP A N 1
ATOM 685 C CA . ASP A 1 86 ? -7.169 11.781 17.324 1.00 88.25 86 ASP A CA 1
ATOM 686 C C . ASP A 1 86 ? -6.536 11.162 18.581 1.00 88.25 86 ASP A C 1
ATOM 688 O O . ASP A 1 86 ? -5.318 11.039 18.678 1.00 88.25 86 ASP A O 1
ATOM 692 N N . GLU A 1 87 ? -7.371 10.720 19.526 1.00 90.50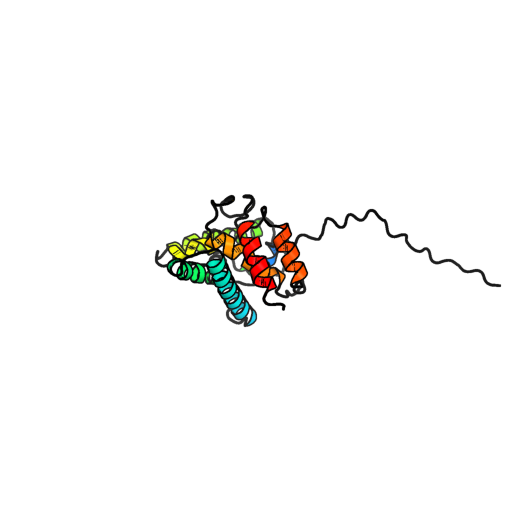 87 GLU A N 1
ATOM 693 C CA . GLU A 1 87 ? -6.970 10.049 20.771 1.00 90.50 87 GLU A CA 1
ATOM 694 C C . GLU A 1 87 ? -6.104 8.806 20.524 1.00 90.50 87 GLU A C 1
ATOM 696 O O . GLU A 1 87 ? -5.274 8.454 21.360 1.00 90.50 87 GLU A O 1
ATOM 701 N N . ILE A 1 88 ? -6.339 8.132 19.393 1.00 88.50 88 ILE A N 1
ATOM 702 C CA . ILE A 1 88 ? -5.640 6.919 18.969 1.00 88.50 88 ILE A CA 1
ATOM 703 C C . ILE A 1 88 ? -4.422 7.300 18.127 1.00 88.50 88 ILE A C 1
ATOM 705 O O . ILE A 1 88 ? -3.332 6.802 18.392 1.00 88.50 88 ILE A O 1
ATOM 709 N N . ILE A 1 89 ? -4.583 8.200 17.148 1.00 81.25 89 ILE A N 1
ATOM 710 C CA . ILE A 1 89 ? -3.492 8.621 16.248 1.00 81.25 89 ILE A CA 1
ATOM 711 C C . ILE A 1 89 ? -2.339 9.256 17.033 1.00 81.25 89 ILE A C 1
ATOM 71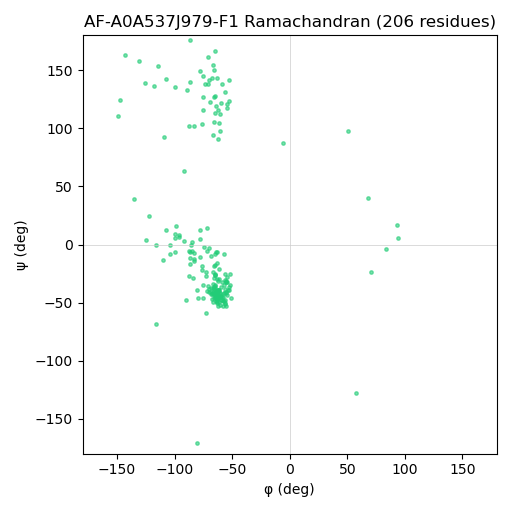3 O O . ILE A 1 89 ? -1.177 8.936 16.795 1.00 81.25 89 ILE A O 1
ATOM 717 N N . PHE A 1 90 ? -2.650 10.143 17.979 1.00 83.00 90 PHE A N 1
ATOM 718 C CA . PHE A 1 90 ? -1.657 10.923 18.723 1.00 83.00 90 PHE A CA 1
ATOM 719 C C . PHE A 1 90 ? -1.335 10.331 20.099 1.00 83.00 90 PHE A C 1
ATOM 721 O O . PHE A 1 90 ? -0.769 11.012 20.960 1.00 83.00 90 PHE A O 1
ATOM 728 N N . LYS A 1 91 ? -1.696 9.065 20.333 1.00 81.88 91 LYS A N 1
ATOM 729 C CA . LYS A 1 91 ? -1.427 8.395 21.604 1.00 81.88 91 LYS A CA 1
ATOM 730 C C . LYS A 1 91 ? 0.089 8.225 21.808 1.00 81.88 91 LYS A C 1
ATOM 732 O O . LYS A 1 91 ? 0.747 7.632 20.952 1.00 81.88 91 LYS A O 1
ATOM 737 N N . PRO A 1 92 ? 0.657 8.673 22.944 1.00 7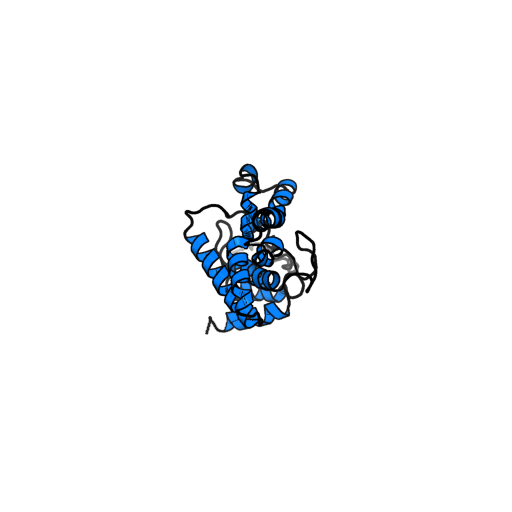7.69 92 PRO A N 1
ATOM 738 C CA . PRO A 1 92 ? 2.091 8.524 23.206 1.00 77.69 92 PRO A CA 1
ATOM 739 C C . PRO A 1 92 ? 2.490 7.074 23.528 1.00 77.69 92 PRO A C 1
ATOM 741 O O . PRO A 1 92 ? 3.620 6.665 23.265 1.00 77.69 92 PRO A O 1
ATOM 744 N N . ASP A 1 93 ? 1.564 6.285 24.076 1.00 83.44 93 ASP A N 1
ATOM 745 C CA . ASP A 1 93 ? 1.791 4.894 24.472 1.00 83.44 93 ASP A CA 1
ATOM 746 C C . ASP A 1 93 ? 1.561 3.903 23.316 1.00 83.44 93 ASP A C 1
ATOM 748 O O . ASP A 1 93 ? 1.162 4.257 22.203 1.00 83.44 93 ASP A O 1
ATOM 752 N N . GLN A 1 94 ? 1.825 2.617 23.553 1.00 84.19 94 GLN A N 1
ATOM 753 C CA . GLN A 1 94 ? 1.454 1.559 22.609 1.00 84.19 94 GLN A CA 1
ATOM 754 C C . GLN A 1 94 ? -0.070 1.470 22.438 1.00 84.19 94 GLN A C 1
ATOM 756 O O . GLN A 1 94 ? -0.838 1.656 23.388 1.00 84.19 94 GLN A O 1
ATOM 761 N N . LEU A 1 95 ? -0.498 1.190 21.204 1.00 87.19 95 LEU A N 1
ATOM 762 C CA . LEU A 1 95 ? -1.899 0.933 20.902 1.00 87.19 95 LEU A CA 1
ATOM 763 C C . LEU A 1 95 ? -2.284 -0.453 21.421 1.00 87.19 95 LEU A C 1
ATOM 765 O O . LEU A 1 95 ? -1.546 -1.425 21.279 1.00 87.19 95 LEU A O 1
ATOM 769 N N . THR A 1 96 ? -3.465 -0.539 22.011 1.00 91.50 96 THR A N 1
ATOM 770 C CA . THR A 1 96 ? -4.114 -1.801 22.358 1.00 91.50 96 THR A CA 1
ATOM 771 C C . THR A 1 96 ? -4.596 -2.515 21.095 1.00 91.50 96 THR A C 1
ATOM 773 O O . THR A 1 96 ? -4.793 -1.897 20.051 1.00 91.50 96 THR A O 1
ATOM 776 N N . GLU A 1 97 ? -4.867 -3.817 21.185 1.00 89.69 97 GLU A N 1
ATOM 777 C CA . GLU A 1 97 ? -5.422 -4.594 20.065 1.00 89.69 97 GLU A CA 1
ATOM 778 C C . GLU A 1 97 ? -6.750 -4.012 19.540 1.00 89.69 97 GLU A C 1
ATOM 780 O O . GLU A 1 97 ? -7.009 -4.003 18.337 1.00 89.69 97 GLU A O 1
ATOM 785 N N . GLN A 1 98 ? -7.580 -3.463 20.432 1.00 93.06 98 GLN A N 1
ATOM 786 C CA . GLN A 1 98 ? -8.838 -2.811 20.061 1.00 93.06 98 GLN A CA 1
ATOM 787 C C . GLN A 1 98 ? -8.602 -1.516 19.277 1.00 93.06 98 GLN A C 1
ATOM 789 O O . GLN A 1 98 ? -9.269 -1.277 18.270 1.00 93.06 98 GLN A O 1
ATOM 794 N N . GLU A 1 99 ? -7.639 -0.703 19.713 1.00 91.38 99 GLU A N 1
ATOM 795 C CA . GLU A 1 99 ? -7.234 0.517 19.009 1.00 91.38 99 GLU A CA 1
ATOM 796 C C . GLU A 1 99 ? -6.640 0.171 17.640 1.00 91.38 99 GLU A C 1
ATOM 798 O O . GLU A 1 99 ? -7.062 0.742 16.637 1.00 91.38 99 GLU A O 1
ATOM 803 N N . TRP A 1 100 ? -5.777 -0.847 17.560 1.00 90.56 100 TRP A N 1
ATOM 804 C CA . TRP A 1 100 ? -5.290 -1.389 16.288 1.00 90.56 100 TRP A CA 1
ATOM 805 C C . TRP A 1 100 ? -6.424 -1.814 15.355 1.00 90.56 100 TRP A C 1
ATOM 807 O O . TRP A 1 100 ? -6.385 -1.527 14.158 1.00 90.56 100 TRP A O 1
ATOM 817 N N . GLY A 1 101 ? -7.462 -2.451 15.897 1.00 92.25 101 GLY A N 1
ATOM 818 C CA . GLY A 1 101 ? -8.662 -2.809 15.148 1.00 92.25 101 GLY A CA 1
ATOM 819 C C . GLY A 1 101 ? -9.375 -1.604 14.529 1.00 92.25 101 GLY A C 1
ATOM 820 O O . GLY A 1 101 ? -9.942 -1.733 13.447 1.00 92.25 101 GLY A O 1
ATOM 821 N N . ILE A 1 102 ? -9.326 -0.428 15.165 1.00 93.44 102 ILE A N 1
ATOM 822 C CA . ILE A 1 102 ? -9.869 0.822 14.612 1.00 93.44 102 ILE A CA 1
ATOM 823 C C . ILE A 1 102 ? -8.949 1.365 13.519 1.00 93.44 102 ILE A C 1
ATOM 825 O O . ILE A 1 102 ? -9.430 1.716 12.444 1.00 93.44 102 ILE A O 1
ATOM 829 N N . VAL A 1 103 ? -7.638 1.392 13.757 1.00 91.56 103 VAL A N 1
ATOM 830 C CA . VAL A 1 103 ? -6.665 1.919 12.791 1.00 91.56 103 VAL A CA 1
ATOM 831 C C . VAL A 1 103 ? -6.667 1.108 11.488 1.00 91.56 103 VAL A C 1
ATOM 833 O O . VAL A 1 103 ? -6.679 1.681 10.399 1.00 91.56 103 VAL A O 1
ATOM 836 N N . ARG A 1 104 ? -6.791 -0.225 11.567 1.00 93.12 104 ARG A N 1
ATOM 837 C CA . ARG A 1 104 ? -6.923 -1.118 10.395 1.00 93.12 104 ARG A CA 1
ATOM 838 C C . ARG A 1 104 ? -8.194 -0.880 9.566 1.00 93.12 104 ARG A C 1
ATOM 840 O O . ARG A 1 104 ? -8.355 -1.476 8.503 1.00 93.12 104 ARG A O 1
ATOM 847 N N . ARG A 1 105 ? -9.113 -0.018 10.018 1.00 95.44 105 ARG A N 1
ATOM 848 C CA . ARG A 1 105 ? -10.294 0.392 9.242 1.00 95.44 105 ARG A CA 1
ATOM 849 C C . ARG A 1 105 ? -10.038 1.584 8.328 1.00 95.44 105 ARG A C 1
ATOM 851 O O . ARG A 1 105 ? -10.928 1.888 7.537 1.00 95.44 105 ARG A O 1
ATOM 858 N N . HIS A 1 106 ? -8.869 2.225 8.362 1.00 95.69 106 HIS A N 1
ATOM 859 C CA . HIS A 1 106 ? -8.593 3.350 7.467 1.00 95.69 106 HIS A CA 1
ATOM 860 C C . HIS A 1 106 ? -8.794 3.032 5.970 1.00 95.69 106 HIS A C 1
ATOM 862 O O . HIS A 1 106 ? -9.319 3.906 5.283 1.00 95.69 106 HIS A O 1
ATOM 868 N N . PRO A 1 107 ? -8.561 1.811 5.434 1.00 96.25 107 PRO A N 1
ATOM 869 C CA . PRO A 1 107 ? -8.891 1.541 4.035 1.00 96.25 107 PRO A CA 1
ATOM 870 C C . PRO A 1 107 ? -10.405 1.630 3.779 1.00 96.25 107 PRO A C 1
ATOM 872 O O . PRO A 1 107 ? -10.850 2.110 2.738 1.00 96.25 107 PRO A O 1
ATOM 875 N N . VAL A 1 108 ? -11.222 1.216 4.756 1.00 96.50 108 VAL A N 1
ATOM 876 C CA . VAL A 1 108 ? -12.691 1.323 4.699 1.00 96.50 108 VAL A CA 1
ATOM 877 C C . VAL A 1 108 ? -13.128 2.787 4.768 1.00 96.50 108 VAL A C 1
ATOM 879 O O . VAL A 1 108 ? -13.992 3.206 4.006 1.00 96.50 108 VAL A O 1
ATOM 882 N N . PHE A 1 109 ? -12.495 3.596 5.616 1.00 95.12 109 PHE A N 1
ATOM 883 C CA . PHE A 1 109 ? -12.773 5.033 5.664 1.00 95.12 109 PHE A CA 1
ATOM 884 C C . PHE A 1 109 ? -12.371 5.743 4.362 1.00 95.12 109 PHE A C 1
ATOM 886 O O . PHE A 1 109 ? -13.085 6.636 3.903 1.00 95.12 109 PHE A O 1
ATOM 893 N N . ALA A 1 110 ? -11.277 5.320 3.718 1.00 94.31 110 ALA A N 1
ATOM 894 C CA . ALA A 1 110 ? -10.882 5.820 2.404 1.00 94.31 110 ALA A CA 1
ATOM 895 C C . ALA A 1 110 ? -11.928 5.473 1.330 1.00 94.31 110 ALA A C 1
ATOM 897 O O . ALA A 1 110 ? -12.271 6.328 0.512 1.00 94.31 110 ALA A O 1
ATOM 898 N N . LEU A 1 111 ? -12.488 4.257 1.357 1.00 95.19 111 LEU A N 1
ATOM 899 C CA . LEU A 1 111 ? -13.616 3.868 0.504 1.00 95.19 111 LEU A CA 1
ATOM 900 C C . LEU A 1 111 ? -14.809 4.813 0.672 1.00 95.19 111 LEU A C 1
ATOM 902 O O . LEU A 1 111 ? -15.292 5.358 -0.325 1.00 95.19 111 LEU A O 1
ATOM 906 N N . ASP A 1 112 ? -15.261 5.034 1.903 1.00 92.69 112 ASP A N 1
ATOM 907 C CA . ASP A 1 112 ? -16.414 5.894 2.186 1.00 92.69 112 ASP A CA 1
ATOM 908 C C . ASP A 1 112 ? -16.169 7.333 1.688 1.00 92.69 112 ASP A C 1
ATOM 910 O O . ASP A 1 112 ? -17.005 7.936 1.003 1.00 92.69 112 ASP A O 1
ATOM 914 N N . LEU A 1 113 ? -14.972 7.870 1.941 1.00 90.75 113 LEU A N 1
ATOM 915 C CA . LEU A 1 113 ? -14.598 9.225 1.542 1.00 90.75 113 LEU A CA 1
ATOM 916 C C . LEU A 1 113 ? -14.512 9.390 0.017 1.00 90.75 113 LEU A C 1
ATOM 918 O O . LEU A 1 113 ? -15.082 10.325 -0.551 1.00 90.75 113 LEU A O 1
ATOM 922 N N . LEU A 1 114 ? -13.807 8.488 -0.668 1.00 90.38 114 LEU A N 1
ATOM 923 C CA . LEU A 1 114 ? -13.512 8.626 -2.099 1.00 90.38 114 LEU A CA 1
ATOM 924 C C . LEU A 1 114 ? -14.715 8.302 -2.991 1.00 90.38 114 LEU A C 1
ATOM 926 O O . LEU A 1 114 ? -14.781 8.768 -4.133 1.00 90.38 114 LEU A O 1
ATOM 930 N N . THR A 1 115 ? -15.684 7.541 -2.483 1.00 90.62 115 THR A N 1
ATOM 931 C CA . THR A 1 115 ? -16.924 7.226 -3.208 1.00 90.62 115 THR A CA 1
ATOM 932 C C . THR A 1 115 ? -18.014 8.278 -3.032 1.00 90.62 115 THR A C 1
ATOM 934 O O . THR A 1 115 ? -18.899 8.359 -3.881 1.00 90.62 115 THR A O 1
ATOM 937 N N . THR A 1 116 ? -17.914 9.156 -2.027 1.00 85.31 116 THR A N 1
ATOM 938 C CA . THR A 1 116 ? -18.930 10.186 -1.736 1.00 85.31 116 THR A CA 1
ATOM 939 C C . THR A 1 116 ? -19.240 11.086 -2.942 1.00 85.31 116 THR A C 1
ATOM 941 O O . THR A 1 116 ? -20.399 11.406 -3.196 1.00 85.31 116 THR A O 1
ATOM 944 N N . THR A 1 117 ? -18.224 11.488 -3.715 1.00 76.88 117 THR A N 1
ATOM 945 C CA . THR A 1 117 ? -18.403 12.338 -4.914 1.00 76.88 117 THR A CA 1
ATOM 946 C C . THR A 1 117 ? -18.279 11.575 -6.235 1.00 76.88 117 THR A C 1
ATOM 948 O O . THR A 1 117 ? -18.515 12.148 -7.298 1.00 76.88 117 THR A O 1
ATOM 951 N N . GLY A 1 118 ? -17.870 10.301 -6.203 1.00 79.06 118 GLY A N 1
ATOM 952 C CA . GLY A 1 118 ? -17.658 9.442 -7.378 1.00 79.06 118 GLY A CA 1
ATOM 953 C C . GLY A 1 118 ? -16.441 9.785 -8.256 1.00 79.06 118 GLY A C 1
ATOM 954 O O . GLY A 1 118 ? -15.902 8.918 -8.939 1.00 79.06 118 GLY A O 1
ATOM 955 N N . ALA A 1 119 ? -15.956 11.031 -8.235 1.00 82.62 119 ALA A N 1
ATOM 956 C CA . ALA A 1 119 ? -14.881 11.498 -9.118 1.0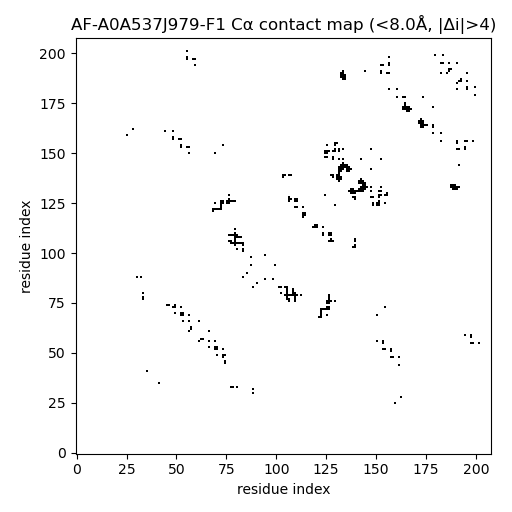0 82.62 119 ALA A CA 1
ATOM 957 C C . ALA A 1 119 ? -13.523 10.808 -8.871 1.00 82.62 119 ALA A C 1
ATOM 959 O O . ALA A 1 119 ? -12.688 10.729 -9.776 1.00 82.62 119 ALA A O 1
ATOM 960 N N . LEU A 1 120 ? -13.298 10.317 -7.649 1.00 88.25 120 LEU A N 1
ATOM 961 C CA . LEU A 1 120 ? -12.070 9.626 -7.246 1.00 88.25 120 LEU A CA 1
ATOM 962 C C . LEU A 1 120 ? -12.235 8.108 -7.138 1.00 88.25 120 LEU A C 1
ATOM 964 O O . LEU A 1 120 ? -11.247 7.425 -6.887 1.00 88.25 120 LEU A O 1
ATOM 968 N N . THR A 1 121 ? -13.426 7.562 -7.403 1.00 89.94 121 THR A N 1
ATOM 969 C CA . THR A 1 121 ? -13.673 6.112 -7.360 1.00 89.94 121 THR A CA 1
ATOM 970 C C . THR A 1 121 ? -12.685 5.297 -8.202 1.00 89.94 121 THR A C 1
ATOM 972 O O . THR A 1 121 ? -12.224 4.274 -7.708 1.00 89.94 121 THR A O 1
ATOM 975 N N . PRO A 1 122 ? -12.256 5.729 -9.405 1.00 91.50 122 PRO A N 1
ATOM 976 C CA . PRO A 1 122 ? -11.258 4.970 -10.162 1.00 91.50 122 PRO A CA 1
ATOM 977 C C . PRO A 1 122 ? -9.872 4.876 -9.496 1.00 91.50 122 PRO A C 1
ATOM 979 O O . PRO A 1 122 ? -9.078 4.031 -9.880 1.00 91.50 122 PRO A O 1
ATOM 982 N N . ALA A 1 123 ? -9.554 5.739 -8.523 1.00 93.75 123 ALA A N 1
ATOM 983 C CA . ALA A 1 123 ? -8.280 5.735 -7.795 1.00 93.75 123 ALA A CA 1
ATOM 984 C C . ALA A 1 123 ? -8.310 4.889 -6.506 1.00 93.75 123 ALA A C 1
ATOM 986 O O . ALA A 1 123 ? -7.332 4.872 -5.765 1.00 93.75 123 ALA A O 1
ATOM 987 N N . LEU A 1 124 ? -9.431 4.221 -6.226 1.00 95.88 124 LEU A N 1
ATOM 988 C CA . LEU A 1 124 ? -9.713 3.562 -4.952 1.00 95.88 124 LEU A CA 1
ATOM 989 C C . LEU A 1 124 ? -8.916 2.273 -4.713 1.00 95.88 124 LEU A C 1
ATOM 991 O O . LEU A 1 124 ? -8.729 1.887 -3.561 1.00 95.88 124 LEU A O 1
ATOM 995 N N . ASP A 1 125 ? -8.444 1.622 -5.776 1.00 97.38 125 ASP A N 1
ATOM 996 C CA . ASP A 1 125 ? -7.765 0.327 -5.686 1.00 97.38 125 ASP A CA 1
ATOM 997 C C . ASP A 1 125 ? -6.636 0.326 -4.651 1.00 97.38 125 ASP A C 1
ATOM 999 O O . ASP A 1 125 ? -6.568 -0.579 -3.824 1.00 97.38 125 ASP A O 1
ATOM 1003 N N . ILE A 1 126 ? -5.786 1.358 -4.654 1.00 97.75 126 ILE A N 1
ATOM 1004 C CA . ILE A 1 126 ? -4.667 1.465 -3.711 1.00 97.75 126 ILE A CA 1
ATOM 1005 C C . ILE A 1 126 ? -5.162 1.796 -2.291 1.00 97.75 126 ILE A C 1
ATOM 1007 O O . ILE A 1 126 ? -4.953 0.962 -1.410 1.00 97.75 126 ILE A O 1
ATOM 1011 N N . PRO A 1 127 ? -5.873 2.916 -2.030 1.00 96.25 127 PRO A N 1
ATOM 1012 C CA . PRO A 1 127 ? -6.301 3.251 -0.671 1.00 96.25 127 PRO A CA 1
ATOM 1013 C C . PRO A 1 127 ? -7.115 2.154 0.011 1.00 96.25 127 PRO A C 1
ATOM 1015 O O . PRO A 1 127 ? -7.009 1.972 1.217 1.00 96.25 127 PRO A O 1
ATOM 1018 N N . TYR A 1 128 ? -7.895 1.383 -0.751 1.00 97.69 128 TYR A N 1
ATOM 1019 C CA . TYR A 1 128 ? -8.737 0.345 -0.172 1.00 97.69 128 TYR A CA 1
ATOM 1020 C C . TYR A 1 128 ? -8.045 -1.013 0.003 1.00 97.69 128 TYR A C 1
ATOM 1022 O O . TYR A 1 128 ? -8.460 -1.785 0.864 1.00 97.69 128 TYR A O 1
ATOM 1030 N N . CYS A 1 129 ? -7.029 -1.330 -0.809 1.00 98.06 129 CYS A N 1
ATOM 1031 C CA . CYS A 1 129 ? -6.457 -2.682 -0.868 1.00 98.06 129 CYS A CA 1
ATOM 1032 C C . CYS A 1 129 ? -4.940 -2.749 -0.628 1.00 98.06 129 CYS A C 1
ATOM 1034 O O . CYS A 1 129 ? -4.376 -3.830 -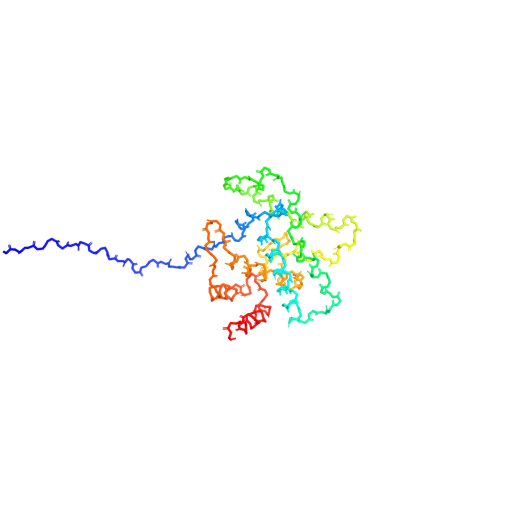0.764 1.00 98.06 129 CYS A O 1
ATOM 1036 N N . HIS A 1 130 ? -4.253 -1.649 -0.305 1.00 96.19 130 HIS A N 1
ATOM 1037 C CA . HIS A 1 130 ? -2.788 -1.657 -0.170 1.00 96.19 130 HIS A CA 1
ATOM 1038 C C . HIS A 1 130 ? -2.253 -2.510 0.994 1.00 96.19 130 HIS A C 1
ATOM 1040 O O . HIS A 1 130 ? -1.099 -2.922 0.953 1.00 96.19 130 HIS A O 1
ATOM 1046 N N . HIS A 1 131 ? -3.094 -2.838 1.979 1.00 96.31 131 HIS A N 1
ATOM 1047 C CA . HIS A 1 131 ? -2.766 -3.769 3.065 1.00 96.31 131 HIS A CA 1
ATOM 1048 C C . HIS A 1 131 ? -3.239 -5.215 2.831 1.00 96.31 131 HIS A C 1
ATOM 1050 O O . HIS A 1 131 ? -3.118 -6.071 3.717 1.00 96.31 131 HIS A O 1
ATOM 1056 N N . GLU A 1 132 ? -3.768 -5.521 1.646 1.00 98.12 132 GLU A N 1
ATOM 1057 C CA . GLU A 1 132 ? -4.019 -6.904 1.255 1.00 98.12 132 GLU A CA 1
ATOM 1058 C C . GLU A 1 132 ? -2.690 -7.616 0.984 1.00 98.12 132 GLU A C 1
ATOM 1060 O O . GLU A 1 132 ? -1.788 -7.072 0.347 1.00 98.12 132 GLU A O 1
ATOM 1065 N N . LYS A 1 133 ? -2.580 -8.864 1.442 1.00 98.44 133 LYS A N 1
ATOM 1066 C CA . LYS A 1 133 ? -1.385 -9.698 1.266 1.00 98.44 133 LYS A CA 1
ATOM 1067 C C . LYS A 1 133 ? -1.665 -10.783 0.248 1.00 98.44 133 LYS A C 1
ATOM 1069 O O . LYS A 1 133 ? -2.753 -11.356 0.236 1.00 98.44 133 LYS A O 1
ATOM 1074 N N . TRP A 1 134 ? -0.677 -11.101 -0.583 1.00 98.62 134 TRP A N 1
ATOM 1075 C CA . TRP A 1 134 ? -0.816 -12.075 -1.666 1.00 98.62 134 TRP A CA 1
ATOM 1076 C C . TRP A 1 134 ? -1.390 -13.431 -1.217 1.00 98.62 134 TRP A C 1
ATOM 1078 O O . TRP A 1 134 ? -2.160 -14.048 -1.956 1.00 98.62 134 TRP A O 1
ATOM 1088 N N . ASP A 1 135 ? -1.067 -13.891 -0.009 1.00 98.19 135 ASP A N 1
ATOM 1089 C CA . ASP A 1 135 ? -1.544 -15.154 0.562 1.00 98.19 135 ASP A CA 1
ATOM 1090 C C . ASP A 1 135 ? -2.984 -15.136 1.111 1.00 98.19 135 ASP A C 1
ATOM 1092 O O . ASP A 1 135 ? -3.546 -16.219 1.344 1.00 98.19 135 ASP A O 1
ATOM 1096 N N . GLY A 1 136 ? -3.598 -13.954 1.236 1.00 98.06 136 GLY A N 1
ATOM 1097 C CA . GLY A 1 136 ? -4.937 -13.730 1.785 1.00 98.06 136 GLY A CA 1
ATOM 1098 C C . GLY A 1 136 ? -4.983 -13.388 3.279 1.00 98.06 136 GLY A C 1
ATOM 1099 O O . GLY A 1 136 ? -6.073 -13.293 3.833 1.00 98.06 136 GLY A O 1
ATOM 1100 N N . THR A 1 137 ? -3.838 -13.211 3.947 1.00 96.88 137 THR A N 1
ATOM 1101 C CA . THR A 1 137 ? -3.770 -12.861 5.384 1.00 96.88 137 THR A CA 1
ATOM 1102 C C . THR A 1 137 ? -3.871 -11.356 5.662 1.00 96.88 137 THR A C 1
ATOM 1104 O O . THR A 1 137 ? -3.820 -10.932 6.817 1.00 96.88 137 THR A O 1
ATOM 1107 N N . GLY A 1 138 ? -3.991 -10.546 4.607 1.00 95.62 138 GLY A N 1
ATOM 1108 C CA . GLY A 1 138 ? -4.138 -9.096 4.691 1.00 95.62 138 GLY A CA 1
ATOM 1109 C C . GLY A 1 138 ? -5.561 -8.633 5.004 1.00 95.62 138 GLY A C 1
ATOM 1110 O O . GLY A 1 138 ? -6.445 -9.416 5.354 1.00 95.62 138 GLY A O 1
ATOM 1111 N N . TYR A 1 139 ? -5.764 -7.324 4.902 1.00 96.81 139 TYR A N 1
ATOM 1112 C CA . TYR A 1 139 ? -7.018 -6.652 5.237 1.00 96.81 139 TYR A CA 1
ATOM 1113 C C . TYR A 1 139 ? -7.275 -5.495 4.250 1.00 96.81 139 TYR A C 1
ATOM 1115 O O . TYR A 1 139 ? -6.341 -5.061 3.575 1.00 96.81 139 TYR A O 1
ATOM 1123 N N . PRO A 1 140 ? -8.511 -4.964 4.141 1.00 95.88 140 PRO A N 1
ATOM 1124 C CA . PRO A 1 140 ? -9.699 -5.221 4.965 1.00 95.88 140 PRO A CA 1
ATOM 1125 C C . PRO A 1 140 ? -10.559 -6.422 4.544 1.00 95.88 140 PRO A C 1
ATOM 1127 O O . PRO A 1 140 ? -11.473 -6.791 5.280 1.00 95.88 140 PRO A O 1
ATOM 1130 N N . ARG A 1 141 ? -10.334 -7.008 3.366 1.00 96.94 141 ARG A N 1
ATOM 1131 C CA . ARG A 1 141 ? -11.217 -8.022 2.766 1.00 96.94 141 ARG A CA 1
ATOM 1132 C C . ARG A 1 141 ? -10.607 -9.422 2.734 1.00 96.94 141 ARG A C 1
ATOM 1134 O O . ARG A 1 141 ? -11.357 -10.365 2.486 1.00 96.94 141 ARG A O 1
ATOM 1141 N N . GLY A 1 142 ? -9.303 -9.567 2.970 1.00 97.31 142 GLY A N 1
ATOM 1142 C CA . GLY A 1 142 ? -8.618 -10.862 2.915 1.00 97.31 142 GLY A CA 1
ATOM 1143 C C . GLY A 1 142 ? -8.557 -11.402 1.487 1.00 97.31 142 GLY A C 1
ATOM 1144 O O . GLY A 1 142 ? -8.809 -12.583 1.238 1.00 97.31 142 GLY A O 1
ATOM 1145 N N . LEU A 1 143 ? -8.311 -10.511 0.524 1.00 98.44 143 LEU A N 1
ATOM 1146 C CA . LEU A 1 143 ? -8.199 -10.868 -0.887 1.00 98.44 143 LEU A CA 1
ATOM 1147 C C . LEU A 1 143 ? -6.921 -11.665 -1.117 1.00 98.44 143 LEU A C 1
ATOM 1149 O O . LEU A 1 143 ? -5.874 -11.351 -0.561 1.00 98.44 143 LEU A O 1
ATOM 1153 N N . LYS A 1 144 ? -6.995 -12.674 -1.987 1.00 98.62 144 LYS A N 1
ATOM 1154 C CA . LYS A 1 144 ? -5.864 -13.554 -2.280 1.00 98.62 144 LYS A CA 1
ATOM 1155 C C . LYS A 1 144 ? -5.441 -13.481 -3.738 1.00 98.62 144 LYS A C 1
ATOM 1157 O O . LYS A 1 144 ? -6.266 -13.564 -4.652 1.00 98.62 144 LYS A O 1
ATOM 1162 N N . GLY A 1 145 ? -4.133 -13.414 -3.958 1.00 98.50 145 GLY A N 1
ATOM 1163 C CA . GLY A 1 145 ? -3.544 -13.445 -5.287 1.00 98.50 145 GLY A CA 1
ATOM 1164 C C . GLY A 1 145 ? -4.079 -12.330 -6.187 1.00 98.50 145 GLY A C 1
ATOM 1165 O O . GLY A 1 145 ? -4.122 -11.157 -5.822 1.00 98.50 145 GLY A O 1
ATOM 1166 N N . GLU A 1 146 ? -4.547 -12.709 -7.373 1.00 98.38 146 GLU A N 1
ATOM 1167 C CA . GLU A 1 146 ? -5.050 -11.771 -8.383 1.00 98.38 146 GLU A CA 1
ATOM 1168 C C . GLU A 1 146 ? -6.434 -11.181 -8.073 1.00 98.38 146 GLU A C 1
ATOM 1170 O O . GLU A 1 146 ? -6.905 -10.323 -8.815 1.00 98.38 146 GLU A O 1
ATOM 1175 N N . GLN A 1 147 ? -7.078 -11.586 -6.971 1.00 98.56 147 GLN A N 1
ATOM 1176 C CA . GLN A 1 147 ? -8.251 -10.871 -6.456 1.00 98.56 147 GLN A CA 1
ATOM 1177 C C . GLN A 1 147 ? -7.887 -9.457 -5.987 1.00 98.56 147 GLN A C 1
ATOM 1179 O O . GLN A 1 147 ? -8.746 -8.576 -5.980 1.00 98.56 147 GLN A O 1
ATOM 1184 N N . ILE A 1 148 ? -6.624 -9.244 -5.606 1.00 98.69 148 ILE A N 1
ATOM 1185 C CA . ILE A 1 148 ? -6.087 -7.935 -5.251 1.00 98.69 148 ILE A CA 1
ATOM 1186 C C . ILE A 1 148 ? -5.863 -7.143 -6.551 1.00 98.69 148 ILE A C 1
ATOM 1188 O O . ILE A 1 148 ? -5.173 -7.637 -7.459 1.00 98.69 148 ILE A O 1
ATOM 1192 N N . PRO A 1 149 ? -6.393 -5.911 -6.672 1.00 98.31 149 PRO A N 1
ATOM 1193 C CA . PRO A 1 149 ? -6.148 -5.073 -7.840 1.00 98.31 149 PRO A CA 1
ATOM 1194 C C . PRO A 1 149 ? -4.653 -4.921 -8.133 1.00 98.31 149 PRO A C 1
ATOM 1196 O O . PRO A 1 149 ? -3.836 -4.804 -7.219 1.00 98.31 149 PRO A O 1
ATOM 1199 N N . LEU A 1 150 ? -4.277 -4.921 -9.417 1.00 98.50 150 LEU A N 1
ATOM 1200 C CA . LEU A 1 150 ? -2.868 -4.834 -9.817 1.00 98.50 150 LEU A CA 1
ATOM 1201 C C . LEU A 1 150 ? -2.191 -3.580 -9.243 1.00 98.50 150 LEU A C 1
ATOM 1203 O O . LEU A 1 150 ? -1.084 -3.676 -8.726 1.00 98.50 150 LEU A O 1
ATOM 1207 N N . ALA A 1 151 ? -2.883 -2.436 -9.263 1.00 98.31 151 ALA A N 1
ATOM 1208 C CA . ALA A 1 151 ? -2.381 -1.183 -8.704 1.00 98.31 151 ALA A CA 1
ATOM 1209 C C . ALA A 1 151 ? -2.005 -1.309 -7.216 1.00 98.31 151 ALA A C 1
ATOM 1211 O O . ALA A 1 151 ? -0.953 -0.823 -6.810 1.00 98.31 151 ALA A O 1
ATOM 1212 N N . ALA A 1 152 ? -2.826 -2.002 -6.421 1.00 98.38 152 ALA A N 1
ATOM 1213 C CA . ALA A 1 152 ? -2.566 -2.232 -5.002 1.00 98.38 152 ALA A CA 1
ATOM 1214 C C . ALA A 1 152 ? -1.395 -3.195 -4.777 1.00 98.38 152 ALA A C 1
ATOM 1216 O O . ALA A 1 152 ? -0.541 -2.923 -3.941 1.00 98.38 152 ALA A O 1
ATOM 1217 N N . ARG A 1 153 ? -1.292 -4.271 -5.572 1.00 98.75 153 ARG A N 1
ATOM 1218 C CA . ARG A 1 153 ? -0.146 -5.199 -5.506 1.00 98.75 153 ARG A CA 1
ATOM 1219 C C . ARG A 1 153 ? 1.180 -4.515 -5.849 1.00 98.75 153 ARG A C 1
ATOM 1221 O O . ARG A 1 153 ? 2.189 -4.801 -5.216 1.00 98.75 153 ARG A O 1
ATOM 1228 N N . VAL A 1 154 ? 1.175 -3.621 -6.842 1.00 98.62 154 VAL A N 1
ATOM 1229 C CA . VAL A 1 154 ? 2.334 -2.782 -7.198 1.00 98.62 154 VAL A CA 1
ATOM 1230 C C . VAL A 1 154 ? 2.695 -1.858 -6.041 1.00 98.62 154 VAL A C 1
ATOM 1232 O O . VAL A 1 154 ? 3.854 -1.803 -5.638 1.00 98.62 154 VAL A O 1
ATOM 1235 N N . PHE A 1 155 ? 1.704 -1.141 -5.510 1.00 98.19 155 PHE A N 1
ATOM 1236 C CA . PHE A 1 155 ? 1.923 -0.167 -4.449 1.00 98.19 155 PHE A CA 1
ATOM 1237 C C . PHE A 1 155 ? 2.434 -0.818 -3.159 1.00 98.19 155 PHE A C 1
ATOM 1239 O O . PHE A 1 155 ? 3.390 -0.310 -2.593 1.00 98.19 155 PHE A O 1
ATOM 1246 N N . ALA A 1 156 ? 1.893 -1.969 -2.746 1.00 97.31 156 ALA A N 1
ATOM 1247 C CA . ALA A 1 156 ? 2.301 -2.659 -1.519 1.00 97.31 156 ALA A CA 1
ATOM 1248 C C . ALA A 1 156 ? 3.808 -2.979 -1.472 1.00 97.31 156 ALA A C 1
ATOM 1250 O O . ALA A 1 156 ? 4.441 -2.849 -0.428 1.00 97.31 156 ALA A O 1
ATOM 1251 N N . VAL A 1 157 ? 4.411 -3.356 -2.607 1.00 97.81 157 VAL A N 1
ATOM 1252 C CA . VAL A 1 157 ? 5.866 -3.589 -2.688 1.00 97.81 157 VAL A CA 1
ATOM 1253 C C . VAL A 1 157 ? 6.641 -2.291 -2.455 1.00 97.81 157 VAL A C 1
ATOM 1255 O O . VAL A 1 157 ? 7.619 -2.278 -1.710 1.00 97.81 157 VAL A O 1
ATOM 1258 N N . VAL A 1 158 ? 6.206 -1.202 -3.093 1.00 96.19 158 VAL A N 1
ATOM 1259 C CA . VAL A 1 158 ? 6.867 0.107 -3.004 1.00 96.19 158 VAL A CA 1
ATOM 1260 C C . VAL A 1 158 ? 6.720 0.714 -1.615 1.00 96.19 158 VAL A C 1
ATOM 1262 O O . VAL A 1 158 ? 7.692 1.241 -1.082 1.00 96.19 158 VAL A O 1
ATOM 1265 N N . ASP A 1 159 ? 5.534 0.610 -1.030 1.00 93.62 159 ASP A N 1
ATOM 1266 C CA . ASP A 1 159 ? 5.221 1.131 0.293 1.00 93.62 159 ASP A CA 1
ATOM 1267 C C . ASP A 1 159 ? 6.108 0.485 1.363 1.00 93.62 159 ASP A C 1
ATOM 1269 O O . ASP A 1 159 ? 6.868 1.168 2.053 1.00 93.62 159 ASP A O 1
ATOM 1273 N N . VAL A 1 160 ? 6.155 -0.853 1.396 1.00 92.38 160 VAL A N 1
ATOM 1274 C CA . VAL A 1 160 ? 7.023 -1.580 2.332 1.00 92.38 160 VAL A CA 1
ATOM 1275 C C . VAL A 1 160 ? 8.500 -1.296 2.066 1.00 92.38 160 VAL A C 1
ATOM 1277 O O . VAL A 1 160 ? 9.260 -1.075 3.008 1.00 92.38 160 VAL A O 1
ATOM 1280 N N . TRP A 1 161 ? 8.926 -1.249 0.802 1.00 92.81 161 TRP A N 1
ATOM 1281 C CA . TRP A 1 161 ? 10.302 -0.885 0.462 1.00 92.81 161 TRP A CA 1
ATOM 1282 C C . TRP A 1 161 ? 10.691 0.480 1.038 1.00 92.81 161 TRP A C 1
ATOM 1284 O O . TRP A 1 161 ? 11.722 0.606 1.703 1.00 92.81 161 TRP A O 1
ATOM 1294 N N . CYS A 1 162 ? 9.864 1.499 0.809 1.00 89.19 162 CYS A N 1
ATOM 1295 C CA . CYS A 1 162 ? 10.101 2.845 1.308 1.00 89.19 162 CYS A CA 1
ATOM 1296 C C . CYS A 1 162 ? 10.056 2.888 2.841 1.00 89.19 162 CYS A C 1
ATOM 1298 O O . CYS A 1 162 ? 10.938 3.493 3.447 1.00 89.19 162 CYS A O 1
ATOM 1300 N N . ALA A 1 163 ? 9.114 2.189 3.479 1.00 85.00 163 ALA A N 1
ATOM 1301 C CA . ALA A 1 163 ? 9.027 2.094 4.934 1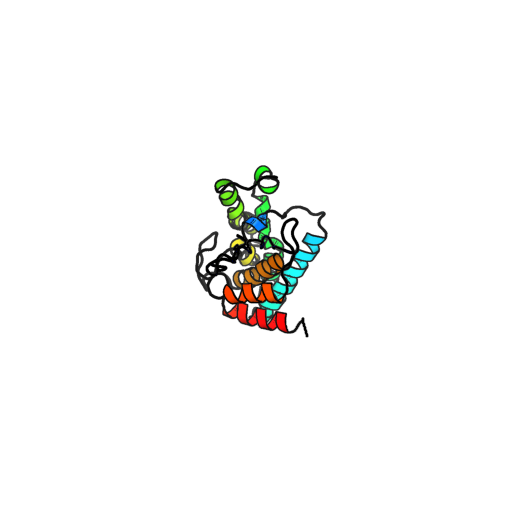.00 85.00 163 ALA A CA 1
ATOM 1302 C C . ALA A 1 163 ? 10.271 1.443 5.564 1.00 85.00 163 ALA A C 1
ATOM 1304 O O . ALA A 1 163 ? 10.748 1.905 6.604 1.00 85.00 163 ALA A O 1
ATOM 1305 N N . LEU A 1 164 ? 10.838 0.403 4.943 1.00 86.62 164 LEU A N 1
ATOM 1306 C CA . LEU A 1 164 ? 12.082 -0.229 5.400 1.00 86.62 164 LEU A CA 1
ATOM 1307 C C . LEU A 1 164 ? 13.292 0.698 5.232 1.00 86.62 164 LEU A C 1
ATOM 1309 O O . LEU A 1 164 ? 14.178 0.723 6.089 1.00 86.62 164 LEU A O 1
ATOM 1313 N N . ARG A 1 165 ? 13.308 1.466 4.138 1.00 87.06 165 ARG A N 1
ATOM 1314 C CA . ARG A 1 165 ? 14.404 2.350 3.726 1.00 87.06 165 ARG A CA 1
ATOM 1315 C C . ARG A 1 165 ? 14.410 3.728 4.387 1.00 87.06 165 ARG A C 1
ATOM 1317 O O . ARG A 1 165 ? 15.427 4.415 4.263 1.00 87.06 165 ARG A O 1
ATOM 1324 N N . SER A 1 166 ? 13.331 4.120 5.056 1.00 81.19 166 SER A N 1
ATOM 1325 C CA . SER A 1 166 ? 13.239 5.354 5.839 1.00 81.19 166 SER A CA 1
ATOM 1326 C C . SER A 1 166 ? 13.740 5.147 7.268 1.00 81.19 166 SER A C 1
ATOM 1328 O O . SER A 1 166 ? 13.465 4.125 7.896 1.00 81.19 166 SER A O 1
ATOM 1330 N N . ALA A 1 167 ? 14.468 6.132 7.798 1.00 74.56 167 ALA A N 1
ATOM 1331 C CA . ALA A 1 167 ? 14.827 6.147 9.211 1.00 74.56 167 ALA A CA 1
ATOM 1332 C C . ALA A 1 167 ? 13.601 6.536 10.048 1.00 74.56 167 ALA A C 1
ATOM 1334 O O . ALA A 1 167 ? 12.783 7.347 9.628 1.00 74.56 167 ALA A O 1
ATOM 1335 N N . ARG A 1 168 ? 13.473 5.950 11.237 1.00 73.62 168 ARG A N 1
ATOM 1336 C CA . ARG A 1 168 ? 12.391 6.215 12.190 1.00 73.62 168 ARG A CA 1
ATOM 1337 C C . ARG A 1 168 ? 12.992 6.480 13.575 1.00 73.62 168 ARG A C 1
ATOM 1339 O O . ARG A 1 168 ? 14.095 5.999 13.844 1.00 73.62 168 ARG A O 1
ATOM 1346 N N . PRO A 1 169 ? 12.288 7.171 14.495 1.00 71.75 169 PRO A N 1
ATOM 1347 C CA . PRO A 1 169 ? 12.825 7.513 15.820 1.00 71.75 169 PRO A CA 1
ATOM 1348 C C . PRO A 1 169 ? 13.399 6.330 16.619 1.00 71.75 169 PRO A C 1
ATOM 1350 O O . PRO A 1 169 ? 14.281 6.517 17.455 1.00 71.75 169 PRO A O 1
ATOM 1353 N N . HIS A 1 170 ? 12.921 5.113 16.344 1.00 71.50 170 HIS A N 1
ATOM 1354 C CA . HIS A 1 170 ? 13.320 3.884 17.035 1.00 71.50 170 HIS A CA 1
ATOM 1355 C C . HIS A 1 170 ? 14.019 2.851 16.136 1.00 71.50 170 HIS A C 1
ATOM 1357 O O . HIS A 1 170 ? 14.401 1.791 16.623 1.00 71.50 170 HIS A O 1
ATOM 1363 N N . ARG A 1 171 ? 14.203 3.134 14.839 1.00 78.81 171 ARG A N 1
ATOM 1364 C CA . ARG A 1 171 ? 14.763 2.181 13.868 1.00 78.81 171 ARG A CA 1
ATOM 1365 C C . ARG A 1 171 ? 15.564 2.912 12.797 1.00 78.81 171 ARG A C 1
ATOM 1367 O O . ARG A 1 171 ? 15.041 3.784 12.110 1.00 78.81 171 ARG A O 1
ATOM 1374 N N . ALA A 1 172 ? 16.830 2.543 12.627 1.00 84.06 172 ALA A N 1
ATOM 1375 C CA . ALA A 1 172 ? 17.625 3.048 11.513 1.00 84.06 172 ALA A CA 1
ATOM 1376 C C . ALA A 1 172 ? 17.061 2.549 10.171 1.00 84.06 172 ALA A C 1
ATOM 1378 O O . ALA A 1 172 ? 16.511 1.449 10.093 1.00 84.06 172 ALA A O 1
ATOM 1379 N N . ALA A 1 173 ? 17.234 3.348 9.117 1.00 85.88 173 ALA A N 1
ATOM 1380 C CA . ALA A 1 173 ? 16.942 2.916 7.755 1.00 85.88 173 ALA A CA 1
ATOM 1381 C C . ALA A 1 173 ? 17.739 1.649 7.421 1.00 85.88 173 ALA A C 1
ATOM 1383 O O . ALA A 1 173 ? 18.955 1.617 7.628 1.00 85.88 173 ALA A O 1
ATOM 1384 N N . TRP A 1 174 ? 17.069 0.639 6.871 1.00 87.38 174 TRP A N 1
ATOM 1385 C CA . TRP A 1 174 ? 17.737 -0.569 6.383 1.00 87.38 174 TRP A CA 1
ATOM 1386 C C . TRP A 1 174 ? 18.621 -0.241 5.188 1.00 87.38 174 TRP A C 1
ATOM 1388 O O . TRP A 1 174 ? 18.343 0.717 4.475 1.00 87.38 174 TRP A O 1
ATOM 1398 N N . SER A 1 175 ? 19.667 -1.024 4.938 1.00 91.88 175 SER A N 1
ATOM 1399 C CA . SER A 1 175 ? 20.448 -0.981 3.699 1.00 91.88 175 SER A CA 1
ATOM 1400 C C . SER A 1 175 ? 19.610 -1.408 2.484 1.00 91.88 175 SER A C 1
ATOM 1402 O O . SER A 1 175 ? 18.486 -1.898 2.601 1.00 91.88 175 SER A O 1
ATOM 1404 N N . VAL A 1 176 ? 20.124 -1.146 1.277 1.00 89.81 176 VAL A N 1
ATOM 1405 C CA . VAL A 1 176 ? 19.447 -1.552 0.035 1.00 89.81 176 VAL A CA 1
ATOM 1406 C C . VAL A 1 176 ? 19.393 -3.078 -0.026 1.00 89.81 176 VAL A C 1
ATOM 1408 O O . VAL A 1 176 ? 18.368 -3.647 -0.381 1.00 89.81 176 VAL A O 1
ATOM 1411 N N . GLU A 1 177 ? 20.475 -3.734 0.375 1.00 93.19 177 GLU A N 1
ATOM 1412 C CA . GLU A 1 177 ? 20.634 -5.181 0.405 1.00 93.19 177 GLU A CA 1
ATOM 1413 C C . GLU A 1 177 ? 19.640 -5.835 1.372 1.00 93.19 177 GLU A C 1
ATOM 1415 O O . GLU A 1 177 ? 18.900 -6.722 0.952 1.00 93.19 177 GLU A O 1
ATOM 1420 N N . GLU A 1 178 ? 19.539 -5.339 2.611 1.00 92.50 178 GLU A N 1
ATOM 1421 C CA . GLU A 1 178 ? 18.577 -5.841 3.608 1.00 92.50 178 GLU A CA 1
ATOM 1422 C C . GLU A 1 178 ? 17.127 -5.684 3.125 1.00 92.50 178 GLU A C 1
ATOM 1424 O O . GLU A 1 178 ? 16.322 -6.612 3.220 1.00 92.50 178 GLU A O 1
ATOM 1429 N N . ALA A 1 179 ? 16.778 -4.526 2.551 1.00 91.94 179 ALA A N 1
ATOM 1430 C CA . ALA A 1 179 ? 15.432 -4.295 2.026 1.00 91.94 179 ALA A CA 1
ATOM 1431 C C . ALA A 1 179 ? 15.112 -5.208 0.826 1.00 91.94 179 ALA A C 1
ATOM 1433 O O . ALA A 1 179 ? 13.986 -5.692 0.693 1.00 91.94 179 ALA A O 1
ATOM 1434 N N . ARG A 1 180 ? 16.094 -5.488 -0.044 1.00 95.19 180 ARG A N 1
ATOM 1435 C CA . ARG A 1 180 ? 15.928 -6.414 -1.179 1.00 95.19 180 ARG A CA 1
ATOM 1436 C C . ARG A 1 180 ? 15.701 -7.836 -0.703 1.00 95.19 180 ARG A C 1
ATOM 1438 O O . ARG A 1 180 ? 14.812 -8.506 -1.220 1.00 95.19 180 ARG A O 1
ATOM 1445 N N . GLU A 1 181 ? 16.505 -8.279 0.258 1.00 96.25 181 GLU A N 1
ATOM 1446 C CA . GLU A 1 181 ? 16.398 -9.604 0.857 1.00 96.25 181 GLU A CA 1
ATOM 1447 C C . GLU A 1 181 ? 15.015 -9.793 1.488 1.00 96.25 181 GLU A C 1
ATOM 1449 O O . GLU A 1 181 ? 14.332 -10.774 1.192 1.00 96.25 181 GLU A O 1
ATOM 1454 N N . TYR A 1 182 ? 14.524 -8.796 2.230 1.00 96.31 182 TYR A N 1
ATOM 1455 C CA . TYR A 1 182 ? 13.169 -8.817 2.776 1.00 96.31 182 TYR A CA 1
ATOM 1456 C C . TYR A 1 182 ? 12.097 -8.959 1.696 1.00 96.31 182 TYR A C 1
ATOM 1458 O O . TYR A 1 182 ? 11.259 -9.860 1.774 1.00 96.31 182 TYR A O 1
ATOM 1466 N N . VAL A 1 183 ? 12.111 -8.092 0.678 1.00 96.44 183 VAL A N 1
ATOM 1467 C CA . VAL A 1 183 ? 11.100 -8.118 -0.391 1.00 96.44 183 VAL A CA 1
ATOM 1468 C C . VAL A 1 183 ? 11.138 -9.450 -1.146 1.00 96.44 183 VAL A C 1
ATOM 1470 O O . VAL A 1 183 ? 10.084 -10.018 -1.435 1.00 96.44 183 VAL A O 1
ATOM 1473 N N . TYR A 1 184 ? 12.333 -9.985 -1.405 1.00 97.81 184 TYR A N 1
ATOM 1474 C CA . TYR A 1 184 ? 12.518 -11.294 -2.027 1.00 97.81 184 TYR A CA 1
ATOM 1475 C C . TYR A 1 184 ? 11.919 -12.429 -1.184 1.00 97.81 184 TYR A C 1
ATOM 1477 O O . TYR A 1 184 ? 11.146 -13.234 -1.703 1.00 97.81 184 TYR A O 1
ATOM 1485 N N . HIS A 1 185 ? 12.217 -12.479 0.118 1.00 97.44 185 HIS A N 1
ATOM 1486 C CA . HIS A 1 185 ? 11.721 -13.536 1.006 1.00 97.44 185 HIS A CA 1
ATOM 1487 C C . HIS A 1 185 ? 10.204 -13.514 1.214 1.00 97.44 185 HIS A C 1
ATOM 1489 O O . HIS A 1 185 ? 9.615 -14.551 1.514 1.00 97.44 185 HIS A O 1
ATOM 1495 N N . HIS A 1 186 ? 9.567 -12.361 1.019 1.00 97.88 186 HIS A N 1
ATOM 1496 C CA . HIS A 1 186 ? 8.119 -12.199 1.155 1.00 97.88 186 HIS A CA 1
ATOM 1497 C C . HIS A 1 186 ? 7.357 -12.309 -0.180 1.00 97.88 186 HIS A C 1
ATOM 1499 O O . HIS A 1 186 ? 6.142 -12.077 -0.235 1.00 97.88 186 HIS A O 1
ATOM 1505 N N . ALA A 1 187 ? 8.038 -12.689 -1.265 1.00 98.19 187 ALA A N 1
ATOM 1506 C CA . ALA A 1 187 ? 7.401 -13.025 -2.531 1.00 98.19 187 ALA A CA 1
ATOM 1507 C C . ALA A 1 187 ? 6.518 -14.277 -2.385 1.00 98.19 187 ALA A C 1
ATOM 1509 O O . ALA A 1 187 ? 6.958 -15.324 -1.915 1.00 98.19 187 ALA A O 1
ATOM 1510 N N . GLY A 1 188 ? 5.257 -14.190 -2.810 1.00 97.50 188 GLY A N 1
ATOM 1511 C CA . GLY A 1 188 ? 4.298 -15.293 -2.713 1.00 97.50 188 GLY A CA 1
ATOM 1512 C C . GLY A 1 188 ? 3.596 -15.428 -1.355 1.00 97.50 188 GLY A C 1
ATOM 1513 O O . GLY A 1 188 ? 2.692 -16.256 -1.243 1.00 97.50 188 GLY A O 1
ATOM 1514 N N . THR A 1 189 ? 3.949 -14.608 -0.360 1.00 97.44 189 THR A N 1
ATOM 1515 C CA . THR A 1 189 ? 3.218 -14.481 0.914 1.00 97.44 189 THR A CA 1
ATOM 1516 C C . THR A 1 189 ? 2.637 -13.079 1.059 1.00 97.44 189 THR A C 1
ATOM 1518 O O . THR A 1 189 ? 1.431 -12.889 0.927 1.00 97.44 189 THR A O 1
ATOM 1521 N N . HIS A 1 190 ? 3.493 -12.072 1.223 1.00 97.56 190 HIS A N 1
ATOM 1522 C CA . HIS A 1 190 ? 3.081 -10.674 1.278 1.00 97.56 190 HIS A CA 1
ATOM 1523 C C . HIS A 1 190 ? 2.835 -10.128 -0.133 1.00 97.56 190 HIS A C 1
ATOM 1525 O O . HIS A 1 190 ? 1.796 -9.523 -0.394 1.00 97.56 190 HIS A O 1
ATOM 1531 N N . PHE A 1 191 ? 3.753 -10.393 -1.064 1.00 98.62 191 PHE A N 1
ATOM 1532 C CA . PHE A 1 191 ? 3.802 -9.717 -2.361 1.00 98.62 191 PHE A CA 1
ATOM 1533 C C . PHE A 1 191 ? 3.521 -10.650 -3.542 1.00 98.62 191 PHE A C 1
ATOM 1535 O O . PHE A 1 191 ? 3.805 -11.847 -3.485 1.00 98.62 191 PHE A O 1
ATOM 1542 N N . ASP A 1 192 ? 3.019 -10.091 -4.650 1.00 98.69 192 ASP A N 1
ATOM 1543 C CA . ASP A 1 192 ? 2.943 -10.818 -5.924 1.00 98.69 192 ASP A CA 1
ATOM 1544 C C . ASP A 1 192 ? 4.370 -11.137 -6.407 1.00 98.69 192 ASP A C 1
ATOM 1546 O O . ASP A 1 192 ? 5.147 -10.208 -6.656 1.00 98.69 192 ASP A O 1
ATOM 1550 N N . PRO A 1 193 ? 4.736 -12.421 -6.569 1.00 98.56 193 PRO A N 1
ATOM 1551 C CA . PRO A 1 193 ? 6.101 -12.807 -6.913 1.00 98.56 193 PRO A CA 1
ATOM 1552 C C . PRO A 1 193 ? 6.564 -12.256 -8.269 1.00 98.56 193 PRO A C 1
ATOM 1554 O O . PRO A 1 193 ? 7.746 -11.958 -8.427 1.00 98.56 193 PRO A O 1
ATOM 1557 N N . ARG A 1 194 ? 5.650 -12.046 -9.230 1.00 98.50 194 ARG A N 1
ATOM 1558 C CA . ARG A 1 194 ? 5.999 -11.463 -10.540 1.00 98.50 194 ARG A CA 1
ATOM 1559 C C . ARG A 1 194 ? 6.349 -9.984 -10.418 1.00 98.50 194 ARG A C 1
ATOM 1561 O O . ARG A 1 194 ? 7.221 -9.491 -11.123 1.00 98.50 194 ARG A O 1
ATOM 1568 N N . ILE A 1 195 ? 5.665 -9.266 -9.527 1.00 98.69 195 ILE A N 1
ATOM 1569 C CA . ILE A 1 195 ? 5.943 -7.847 -9.279 1.00 98.69 195 ILE A CA 1
ATOM 1570 C C . ILE A 1 195 ? 7.265 -7.703 -8.530 1.00 98.69 195 ILE A C 1
ATOM 1572 O O . ILE A 1 195 ? 8.051 -6.825 -8.874 1.00 98.69 195 ILE A O 1
ATOM 1576 N N . VAL A 1 196 ? 7.538 -8.584 -7.560 1.00 98.56 196 VAL A N 1
ATOM 1577 C CA . VAL A 1 196 ? 8.824 -8.617 -6.847 1.00 98.56 196 VAL A CA 1
ATOM 1578 C C . VAL A 1 196 ? 9.990 -8.813 -7.814 1.00 98.56 196 VAL A C 1
ATOM 1580 O O . VAL A 1 196 ? 10.968 -8.078 -7.727 1.00 98.56 196 VAL A O 1
ATOM 1583 N N . GLU A 1 197 ? 9.883 -9.746 -8.763 1.00 98.25 197 GLU A N 1
ATOM 1584 C CA . GLU A 1 197 ? 10.921 -9.976 -9.777 1.00 98.25 197 GLU A CA 1
ATOM 1585 C C . GLU A 1 197 ? 11.247 -8.696 -10.566 1.00 98.25 197 GLU A C 1
ATOM 1587 O O . GLU A 1 197 ? 12.406 -8.278 -10.633 1.00 98.25 197 GLU A O 1
ATOM 1592 N N . VAL A 1 198 ? 10.219 -8.026 -11.099 1.00 98.31 198 VAL A N 1
ATOM 1593 C CA . VAL A 1 198 ? 10.375 -6.768 -11.848 1.00 98.31 198 VAL A CA 1
ATOM 1594 C C . VAL A 1 198 ? 10.939 -5.658 -10.959 1.00 98.31 198 VAL A C 1
ATOM 1596 O O . VAL A 1 198 ? 11.826 -4.912 -11.378 1.00 98.31 198 VAL A O 1
ATOM 1599 N N . PHE A 1 199 ? 10.454 -5.550 -9.721 1.00 97.94 199 PHE A N 1
ATOM 1600 C CA . PHE A 1 199 ? 10.896 -4.533 -8.775 1.00 97.94 199 PHE A CA 1
ATOM 1601 C C . PHE A 1 199 ? 12.375 -4.684 -8.410 1.00 97.94 199 PHE A C 1
ATOM 1603 O O . PHE A 1 199 ? 13.125 -3.712 -8.484 1.00 97.94 199 PHE A O 1
ATOM 1610 N N . LEU A 1 200 ? 12.816 -5.899 -8.072 1.00 96.62 200 LEU A N 1
ATOM 1611 C CA . LEU A 1 200 ? 14.207 -6.167 -7.708 1.00 96.62 200 LEU A CA 1
ATOM 1612 C C . LEU A 1 200 ? 15.159 -5.927 -8.881 1.00 96.62 200 LEU A C 1
ATOM 1614 O O . LEU A 1 200 ? 16.248 -5.392 -8.671 1.00 96.62 200 LEU A O 1
ATOM 1618 N N . ALA A 1 201 ? 14.758 -6.261 -10.111 1.00 95.62 201 ALA A N 1
ATOM 1619 C CA . ALA A 1 201 ? 15.530 -5.903 -11.299 1.00 95.62 201 ALA A CA 1
ATOM 1620 C C . ALA A 1 201 ? 15.678 -4.375 -11.416 1.00 95.62 201 ALA A C 1
ATOM 1622 O O . ALA A 1 201 ? 16.792 -3.866 -11.527 1.00 95.62 201 ALA A O 1
ATOM 1623 N N . MET A 1 202 ? 14.573 -3.641 -11.264 1.00 93.50 202 MET A N 1
ATOM 1624 C CA . MET A 1 202 ? 14.530 -2.182 -11.386 1.00 93.50 202 MET A CA 1
ATOM 1625 C C . MET A 1 202 ? 15.421 -1.450 -10.369 1.00 93.50 202 MET A C 1
ATOM 1627 O O . MET A 1 202 ? 16.089 -0.488 -10.741 1.00 93.50 202 MET A O 1
ATOM 1631 N N . VAL A 1 203 ? 15.451 -1.890 -9.106 1.00 88.31 203 VAL A N 1
ATOM 1632 C CA . VAL A 1 203 ? 16.279 -1.260 -8.054 1.00 88.31 203 VAL A CA 1
ATOM 1633 C C . VAL A 1 203 ? 17.723 -1.776 -8.025 1.00 88.31 203 VAL A C 1
ATOM 1635 O O . VAL A 1 203 ? 18.545 -1.265 -7.273 1.00 88.31 203 VAL A O 1
ATOM 1638 N N . SER A 1 204 ? 18.066 -2.792 -8.829 1.00 79.25 204 SER A N 1
ATOM 1639 C CA . SER A 1 204 ? 19.463 -3.231 -9.013 1.00 79.25 204 SER A CA 1
ATOM 1640 C C . SER A 1 204 ? 20.260 -2.280 -9.902 1.00 79.25 204 SER A C 1
ATOM 1642 O O . SER A 1 204 ? 21.452 -2.092 -9.688 1.00 79.25 204 SER A O 1
ATOM 1644 N N . GLU A 1 205 ? 19.605 -1.688 -10.898 1.00 62.88 205 GLU A N 1
ATOM 1645 C CA . GLU A 1 205 ? 20.256 -0.867 -11.924 1.00 62.88 205 GLU A CA 1
ATOM 1646 C C . GLU A 1 205 ? 20.645 0.534 -11.424 1.00 62.88 205 GLU A C 1
ATOM 1648 O O . GLU A 1 205 ? 21.493 1.182 -12.024 1.00 62.88 205 GLU A O 1
ATOM 1653 N N . GLU A 1 206 ? 20.064 1.005 -10.318 1.00 57.72 206 GLU A N 1
ATOM 1654 C CA . GLU A 1 206 ? 20.343 2.339 -9.761 1.00 57.72 206 GLU A CA 1
ATOM 1655 C C . GLU A 1 206 ? 21.595 2.397 -8.874 1.00 57.72 206 GLU A C 1
ATOM 1657 O O . GLU A 1 206 ? 22.070 3.484 -8.555 1.00 57.72 206 GLU A O 1
ATOM 1662 N N . GLY A 1 207 ? 22.120 1.239 -8.463 1.00 48.41 207 GLY A N 1
ATOM 1663 C CA . GLY A 1 207 ? 23.293 1.121 -7.592 1.00 48.41 207 GLY A CA 1
ATOM 1664 C C . GLY A 1 207 ? 24.610 0.812 -8.314 1.00 48.41 207 GLY A C 1
ATOM 1665 O O . GLY A 1 207 ? 25.579 0.474 -7.637 1.00 48.41 207 GLY A O 1
ATOM 1666 N N . SER A 1 208 ? 24.644 0.864 -9.654 1.00 33.38 208 SER A N 1
ATOM 1667 C CA . SER A 1 208 ? 25.839 0.609 -10.488 1.00 33.38 208 SER A CA 1
ATOM 1668 C C . SER A 1 208 ? 26.374 1.863 -11.170 1.00 33.38 208 SER A C 1
ATOM 1670 O O . SER A 1 208 ? 25.554 2.696 -11.611 1.00 33.38 208 SER A O 1
#

Solvent-accessible surface area (backbone atoms only — not comparable to full-atom values): 11998 Å² total; per-residue (Å²): 136,88,80,83,86,75,78,84,73,81,75,78,70,93,74,73,74,76,81,74,64,75,72,76,60,71,70,70,64,67,75,64,72,94,80,55,96,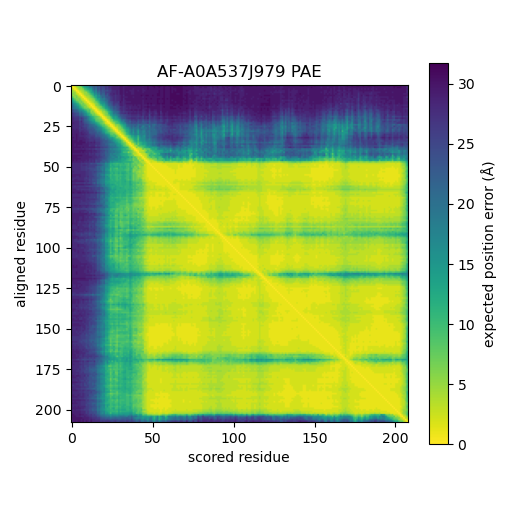80,42,67,67,56,55,53,47,50,52,49,47,30,53,51,30,54,52,49,39,46,75,77,65,55,53,76,86,53,45,62,28,46,46,50,7,54,68,40,35,61,59,7,50,79,71,45,58,63,78,65,71,70,43,91,63,86,76,50,75,70,55,47,58,52,56,65,38,22,28,58,38,27,47,58,60,37,48,72,77,50,83,46,44,81,20,38,51,24,18,42,35,38,58,37,15,28,64,27,85,26,37,81,80,39,39,42,51,84,71,42,49,68,59,8,54,48,37,37,55,40,50,52,48,49,61,44,51,41,68,48,102,88,41,77,43,45,54,72,66,58,45,47,51,51,53,58,73,31,39,62,41,53,31,50,47,71,58,45,54,55,46,56,55,62,64,53,65,76,79,111

Secondary structure (DSSP, 8-state):
-------------TT--TT------TTGGGGS-TT-TT-HHHHHHHHHHHHHHHHHHHHTT--HHHHHHHHHHHHTTTGGGGGS-HHHHT-SSPPPHHHHHHHTTHHHHHHHHHHSSSTTGGGTHHHHHTT--TTS--SSS---GGGS-HHHHHHHHHHHHHHHHS-BTTBPPPPHHHHHHHHHHTBTTTB-HHHHHHHHHHHHGGG-

Foldseek 3Di:
DDDDPDPPPDDPDPPPPPVPPPDPPCLVVLQDDPDDPPDPVVVCLLVQLLVLLLVLCVLVPHDPVLSVLLSVLSSCLQVLCVVQDPCLNVPPDDDDPVSSVRSLCSLVSSVVVQPPVPPNVSNSLRNNQLQAFQCQPGDDRSDHHPSRPPSSLSSNLSVQLSSQQDQDPVGGRDDPVVSLVVLCVSDNTRHPVVSNVSSSVVVVVVVD

Nearest PDB structures (foldseek):
  4r8z-assembly1_B  TM=9.306E-01  e=1.583E-11  Pseudomonas aeruginosa PAO1
  4me4-assembly1_B  TM=8.819E-01  e=1.510E-11  Persephonella marina EX-H1
  5z7c-assembly1_A  TM=7.675E-01  e=1.624E-05  Vibrio cholerae O1 biovar El Tor str. N16961
  3tmc-assembly2_B  TM=7.784E-01  e=4.190E-05  Bdellovibrio bacteriovorus HD100
  1ynb-assembly1_A  TM=5.168E-01  e=1.794E+00  Archaeoglobus fulgidus DSM 4304

Organism: NCBI:txid2569760